Protein 1JWB (pdb70)

GO terms:
  GO:0005515 protein binding (F, IPI)
  GO:0061605 molybdopterin-synthase adenylyltransferase activity (F, IDA)
  GO:0005829 cytosol (C, IDA)
  GO:0006777 Mo-molybdopterin cofactor biosynthetic process (P, IMP)
  GO:0042803 protein homodimerization activity (F, IPI)
  GO:0006777 Mo-molybdopterin cofactor biosynthetic process (P, IDA)

InterPro domains:
  IPR000594 THIF-type NAD/FAD binding fold [PF00899] (12-246)
  IPR012730 Molybdopterin synthase sulfurylase MoeB [TIGR02355] (8-247)
  IPR035985 Ubiquitin-activating enzyme-like [SSF69572] (3-248)
  IPR045886 ThiF/MoeB/HesA family [PTHR10953] (8-189)

Structure (mmCIF, N/CA/C/O backbone):
data_1JWB
#
_entry.id   1JWB
#
_cell.length_a   77.230
_cell.length_b   77.230
_cell.length_c   100.545
_cell.angle_alpha   90.00
_cell.angle_beta   90.00
_cell.angle_gamma   90.00
#
_symmetry.space_group_name_H-M   'P 41 21 2'
#
loop_
_entity.id
_entity.type
_entity.pdbx_description
1 polymer 'MOLYBDOPTERIN BIOSYNTHESIS MOEB PROTEIN'
2 polymer 'MOLYBDOPTERIN [MPT] CONVERTING FACTOR, SUBUNIT 1'
3 non-polymer 'ZINC ION'
4 non-polymer 'SULFATE ION'
5 non-polymer 'ADENOSINE MONOPHOSPHATE'
6 water water
#
loop_
_atom_site.group_PDB
_atom_site.id
_atom_site.type_symbol
_atom_site.label_atom_id
_atom_site.label_alt_id
_atom_site.label_comp_id
_atom_site.label_asym_id
_atom_site.label_entity_id
_atom_site.label_seq_id
_atom_site.pdbx_PDB_ins_code
_atom_site.Cartn_x
_atom_site.Cartn_y
_atom_site.Cartn_z
_atom_site.occupancy
_atom_site.B_iso_or_equiv
_atom_site.auth_seq_id
_atom_site.auth_comp_id
_atom_site.auth_asym_id
_atom_site.auth_atom_id
_atom_site.pdbx_PDB_model_num
ATOM 1 N N . ALA A 1 2 ? 41.322 23.007 50.918 1.00 60.74 2 ALA B N 1
ATOM 2 C CA . ALA A 1 2 ? 42.648 22.662 50.331 1.00 61.98 2 ALA B CA 1
ATOM 3 C C . ALA A 1 2 ? 43.756 23.401 51.054 1.00 62.46 2 ALA B C 1
ATOM 4 O O . ALA A 1 2 ? 43.557 24.508 51.562 1.00 66.29 2 ALA B O 1
ATOM 6 N N . GLU A 1 3 ? 44.937 22.797 51.091 1.00 57.71 3 GLU B N 1
ATOM 7 C CA . GLU A 1 3 ? 46.126 23.528 51.543 1.00 54.43 3 GLU B CA 1
ATOM 8 C C . GLU A 1 3 ? 47.140 23.581 50.408 1.00 47.10 3 GLU B C 1
ATOM 9 O O . GLU A 1 3 ? 47.247 22.668 49.633 1.00 44.98 3 GLU B O 1
ATOM 15 N N . LEU A 1 4 ? 47.841 24.688 50.311 1.00 40.79 4 LEU B N 1
ATOM 16 C CA . LEU A 1 4 ? 48.820 24.904 49.280 1.00 37.64 4 LEU B CA 1
ATOM 17 C C . LEU A 1 4 ? 50.173 24.664 49.880 1.00 34.93 4 LEU B C 1
ATOM 18 O O . LEU A 1 4 ? 50.419 25.018 51.010 1.00 34.96 4 LEU B O 1
ATOM 23 N N . SER A 1 5 ? 51.044 24.023 49.140 1.00 33.31 5 SER B N 1
ATOM 24 C CA . SER A 1 5 ? 52.403 23.897 49.572 1.00 30.15 5 SER B CA 1
ATOM 25 C C . SER A 1 5 ? 53.113 25.221 49.388 1.00 32.22 5 SER B C 1
ATOM 26 O O . SER A 1 5 ? 52.604 26.185 48.807 1.00 33.04 5 SER B O 1
ATOM 29 N N . ASP A 1 6 ? 54.346 25.249 49.826 1.00 32.46 6 ASP B N 1
ATOM 30 C CA . ASP A 1 6 ? 55.116 26.451 49.708 1.00 33.24 6 ASP B CA 1
ATOM 31 C C . ASP A 1 6 ? 55.364 26.726 48.243 1.00 30.96 6 ASP B C 1
ATOM 32 O O . ASP A 1 6 ? 55.358 27.865 47.816 1.00 29.06 6 ASP B O 1
ATOM 37 N N . GLN A 1 7 ? 55.607 25.685 47.473 1.00 27.44 7 GLN B N 1
ATOM 38 C CA . GLN A 1 7 ? 55.951 25.873 46.090 1.00 31.53 7 GLN B CA 1
ATOM 39 C C . GLN A 1 7 ? 54.734 26.352 45.305 1.00 29.05 7 GLN B C 1
ATOM 40 O O . GLN A 1 7 ? 54.837 27.134 44.389 1.00 28.23 7 GLN B O 1
ATOM 46 N N . GLU A 1 8 ? 53.577 25.880 45.717 1.00 30.01 8 GLU B N 1
ATOM 47 C CA . GLU A 1 8 ? 52.316 26.301 45.137 1.00 28.58 8 GLU B CA 1
ATOM 48 C C . GLU A 1 8 ? 52.044 27.767 45.417 1.00 29.42 8 GLU B C 1
ATOM 49 O O . GLU A 1 8 ? 51.644 28.511 44.515 1.00 27.52 8 GLU B O 1
ATOM 55 N N . MET A 1 9 ? 52.240 28.198 46.671 1.00 31.56 9 MET B N 1
ATOM 56 C CA . MET A 1 9 ? 52.000 29.598 47.034 1.00 29.86 9 MET B CA 1
ATOM 57 C C . MET A 1 9 ? 52.846 30.559 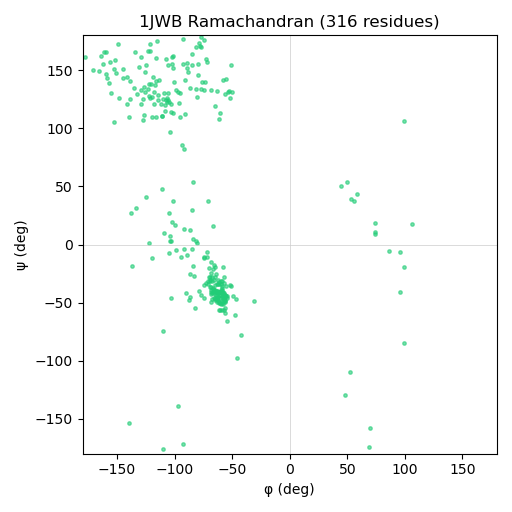46.235 1.00 29.70 9 MET B C 1
ATOM 58 O O . MET A 1 9 ? 52.398 31.635 45.852 1.00 26.03 9 MET B O 1
ATOM 63 N N . LEU A 1 10 ? 54.075 30.157 45.961 1.00 29.48 10 LEU B N 1
ATOM 64 C CA . LEU A 1 10 ? 54.932 30.924 45.101 1.00 29.65 10 LEU B CA 1
ATOM 65 C C . LEU A 1 10 ? 54.428 30.914 43.669 1.00 28.19 10 LEU B C 1
ATOM 66 O O . LEU A 1 10 ? 54.343 31.947 43.031 1.00 28.66 10 LEU B O 1
ATOM 71 N N . ARG A 1 11 ? 54.122 29.746 43.147 1.00 26.27 11 ARG B N 1
ATOM 72 C CA . ARG A 1 11 ? 53.642 29.656 41.780 1.00 25.07 11 ARG B CA 1
ATOM 73 C C . ARG A 1 11 ? 52.415 30.492 41.624 1.00 24.11 11 ARG B C 1
ATOM 74 O O . ARG A 1 11 ? 52.240 31.227 40.647 1.00 24.05 11 ARG B O 1
ATOM 82 N N . TYR A 1 12 ? 51.558 30.450 42.614 1.00 21.55 12 TYR B N 1
ATOM 83 C CA . TYR A 1 12 ? 50.276 31.132 42.408 1.00 24.16 12 TYR B CA 1
ATOM 84 C C . TYR A 1 12 ? 50.224 32.481 43.046 1.00 23.96 12 TYR B C 1
ATOM 85 O O . TYR A 1 12 ? 49.190 33.103 43.170 1.00 24.68 12 TYR B O 1
ATOM 94 N N . ASN A 1 13 ? 51.379 32.998 43.381 1.00 26.76 13 ASN B N 1
ATOM 95 C CA . ASN A 1 13 ? 51.391 34.288 44.057 1.00 25.91 13 ASN B CA 1
ATOM 96 C C . ASN A 1 13 ? 50.560 35.417 43.427 1.00 25.95 13 ASN B C 1
ATOM 97 O O . ASN A 1 13 ? 49.876 36.183 44.117 1.00 28.88 13 ASN B O 1
ATOM 102 N N . ARG A 1 14 ? 50.642 35.578 42.117 1.00 26.18 14 ARG B N 1
ATOM 103 C CA . ARG A 1 14 ? 49.934 36.685 41.486 1.00 24.55 14 ARG B CA 1
ATOM 104 C C . ARG A 1 14 ? 48.409 36.614 41.568 1.00 25.74 14 ARG B C 1
ATOM 105 O O . ARG A 1 14 ? 47.735 37.613 41.394 1.00 29.29 14 ARG B O 1
ATOM 113 N N . GLN A 1 15 ? 47.863 35.433 41.820 1.00 21.85 15 GLN B N 1
ATOM 114 C CA . GLN A 1 15 ? 46.464 35.308 42.009 1.00 24.86 15 GLN B CA 1
ATOM 115 C C . GLN A 1 15 ? 46.226 35.481 43.475 1.00 25.73 15 GLN B C 1
ATOM 116 O O . GLN A 1 15 ? 45.279 36.124 43.872 1.00 25.73 15 GLN B O 1
ATOM 122 N N . ILE A 1 16 ? 47.082 34.880 44.298 1.00 27.84 16 ILE B N 1
ATOM 123 C CA . ILE A 1 16 ? 46.838 34.906 45.740 1.00 27.90 16 ILE B CA 1
ATOM 124 C C . ILE A 1 16 ? 46.780 36.325 46.272 1.00 30.54 16 ILE B C 1
ATOM 125 O O . ILE A 1 16 ? 46.012 36.603 47.179 1.00 28.79 16 ILE B O 1
ATOM 130 N N . ILE A 1 17 ? 47.568 37.223 45.696 1.00 28.04 17 ILE B N 1
ATOM 131 C CA . ILE A 1 17 ? 47.535 38.563 46.194 1.00 27.89 17 ILE B CA 1
ATOM 132 C C . ILE A 1 17 ? 46.415 39.433 45.619 1.00 27.41 17 ILE B C 1
ATOM 133 O O . ILE A 1 17 ? 46.408 40.611 45.908 1.00 27.50 17 ILE B O 1
ATOM 138 N N . LEU A 1 18 ? 45.515 38.896 44.792 1.00 26.09 18 LEU B N 1
ATOM 139 C CA . LEU A 1 18 ? 44.376 39.668 44.327 1.00 26.35 18 LEU B CA 1
ATOM 140 C C . LEU A 1 18 ? 43.423 39.716 45.486 1.00 31.38 18 LEU B C 1
ATOM 141 O O . LEU A 1 18 ? 43.154 38.689 46.126 1.00 26.28 18 LEU B O 1
ATOM 146 N N . ARG A 1 19 ? 42.830 40.895 45.659 1.00 36.90 19 ARG B N 1
ATOM 147 C CA . ARG A 1 19 ? 42.026 41.241 46.828 1.00 40.48 19 ARG B CA 1
ATOM 148 C C . ARG A 1 19 ? 41.065 40.228 47.377 1.00 38.70 19 ARG B C 1
ATOM 149 O O . ARG A 1 19 ? 41.321 39.577 48.411 1.00 44.72 19 ARG B O 1
ATOM 157 N N . GLY A 1 20 ? 39.939 40.068 46.756 1.00 35.05 20 GLY B N 1
ATOM 158 C CA . GLY A 1 20 ? 39.026 39.130 47.359 1.00 33.54 20 GLY B CA 1
ATOM 159 C C . GLY A 1 20 ? 39.333 37.716 46.919 1.00 32.63 20 GLY B C 1
ATOM 160 O O . GLY A 1 20 ? 38.419 36.935 46.834 1.00 31.15 20 GLY B O 1
ATOM 161 N N . PHE A 1 21 ? 40.589 37.384 46.602 1.00 30.33 21 PHE B N 1
ATOM 162 C CA . PHE A 1 21 ? 40.870 36.056 46.089 1.00 26.72 21 PHE B CA 1
ATOM 163 C C . PHE A 1 21 ? 41.630 35.360 47.173 1.00 27.29 21 PHE B C 1
ATOM 164 O O . PHE A 1 21 ? 41.099 34.500 47.818 1.00 29.32 21 PHE B O 1
ATOM 172 N N . ASP A 1 22 ? 42.885 35.708 47.352 1.00 28.98 22 ASP B N 1
ATOM 173 C CA . ASP A 1 22 ? 43.613 35.270 48.499 1.00 29.97 22 ASP B CA 1
ATOM 174 C C . ASP A 1 22 ? 43.871 33.785 48.463 1.00 31.18 22 ASP B C 1
ATOM 175 O O . ASP A 1 22 ? 43.616 33.099 47.467 1.00 32.46 22 ASP B O 1
ATOM 180 N N . PHE A 1 23 ? 44.426 33.280 49.543 1.00 32.19 23 PHE B N 1
ATOM 181 C CA . PHE A 1 23 ? 44.640 31.853 49.676 1.00 32.68 23 PHE B CA 1
ATOM 182 C C . PHE A 1 23 ? 43.384 31.046 49.476 1.00 28.91 23 PHE B C 1
ATOM 183 O O . PHE A 1 23 ? 43.432 30.035 48.835 1.00 27.74 23 PHE B O 1
ATOM 191 N N . ASP A 1 24 ? 42.280 31.480 50.059 1.00 29.21 24 ASP B N 1
ATOM 192 C CA . ASP A 1 24 ? 41.005 30.778 49.953 1.00 28.91 24 ASP B CA 1
ATOM 193 C C . ASP A 1 24 ? 40.556 30.548 48.529 1.00 26.50 24 ASP B C 1
ATOM 194 O O . ASP A 1 24 ? 40.066 29.470 48.173 1.00 23.17 24 ASP B O 1
ATOM 199 N N . GLY A 1 25 ? 40.689 31.593 47.729 1.00 24.47 25 GLY B N 1
ATOM 200 C CA . GLY A 1 25 ? 40.359 31.497 46.325 1.00 24.04 25 GLY B CA 1
ATOM 201 C C . GLY A 1 25 ? 41.311 30.526 45.639 1.00 24.14 25 GLY B C 1
ATOM 202 O O . GLY A 1 25 ? 40.875 29.697 44.864 1.00 23.41 25 GLY B O 1
ATOM 203 N N . GLN A 1 26 ? 42.603 30.593 45.962 1.00 21.41 26 GLN B N 1
ATOM 204 C CA . GLN A 1 26 ? 43.514 29.694 45.345 1.00 21.80 26 GLN B CA 1
ATOM 205 C C . GLN A 1 26 ? 43.163 28.277 45.722 1.00 23.83 26 GLN B C 1
ATOM 206 O O . GLN A 1 26 ? 43.092 27.409 44.843 1.00 23.07 26 GLN B O 1
ATOM 212 N N . GLU A 1 27 ? 42.913 28.064 47.017 1.00 25.60 27 GLU B N 1
ATOM 213 C CA . GLU A 1 27 ? 42.545 26.775 47.580 1.00 25.30 27 GLU B CA 1
ATOM 214 C C . GLU A 1 27 ? 41.311 26.266 46.934 1.00 23.49 27 GLU B C 1
ATOM 215 O O . GLU A 1 27 ? 41.213 25.092 46.621 1.00 24.30 27 GLU B O 1
ATOM 221 N N . ALA A 1 28 ? 40.355 27.150 46.726 1.00 26.01 28 ALA B N 1
ATOM 222 C CA . ALA A 1 28 ? 39.130 26.759 46.016 1.00 26.86 28 ALA B CA 1
ATOM 223 C C . ALA A 1 28 ? 39.440 26.194 44.636 1.00 24.91 28 ALA B C 1
ATOM 224 O O . ALA A 1 28 ? 38.913 25.132 44.245 1.00 24.75 28 ALA B O 1
ATOM 226 N N . LEU A 1 29 ? 40.267 26.890 43.866 1.00 24.48 29 LEU B N 1
ATOM 227 C CA . LEU A 1 29 ? 40.667 26.316 42.579 1.00 22.25 29 LEU B CA 1
ATOM 228 C C . LEU A 1 29 ? 41.306 24.956 42.780 1.00 21.29 29 LEU B C 1
ATOM 229 O O . LEU A 1 29 ? 41.003 24.011 42.084 1.0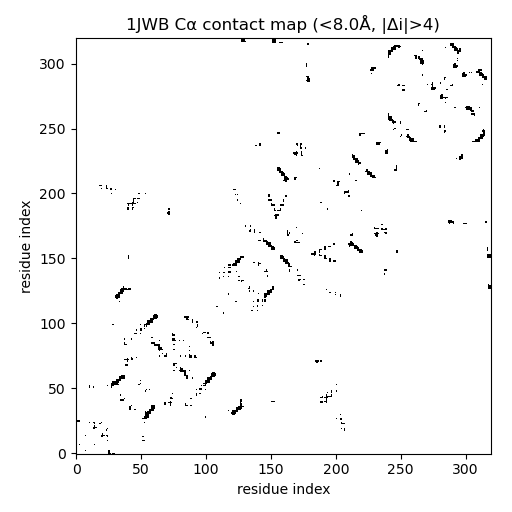0 21.47 29 LEU B O 1
ATOM 234 N N . LYS A 1 30 ? 42.199 24.846 43.745 1.00 24.01 30 LYS B N 1
ATOM 235 C CA . LYS A 1 30 ? 42.933 23.590 43.940 1.00 24.88 30 LYS B CA 1
ATOM 236 C C . LYS A 1 30 ? 41.992 22.420 44.210 1.00 26.94 30 LYS B C 1
ATOM 237 O O . LYS A 1 30 ? 42.223 21.303 43.759 1.00 28.31 30 LYS B O 1
ATOM 243 N N . ASP A 1 31 ? 40.911 22.704 44.918 1.00 26.59 31 ASP B N 1
ATOM 244 C CA . ASP A 1 31 ? 39.888 21.711 45.243 1.00 27.08 31 ASP B CA 1
ATOM 245 C C . ASP A 1 31 ? 38.819 21.485 44.206 1.00 25.73 31 ASP B C 1
ATOM 246 O O . ASP A 1 31 ? 37.967 20.680 44.397 1.00 28.58 31 ASP B O 1
ATOM 251 N N . SER A 1 32 ? 38.823 22.239 43.127 1.00 26.17 32 SER B N 1
ATOM 252 C CA . SER A 1 32 ? 37.812 22.075 42.111 1.00 23.86 32 SER B CA 1
ATOM 253 C C . SER A 1 32 ? 38.043 20.921 41.160 1.00 23.04 32 SER B C 1
ATOM 254 O O . SER A 1 32 ? 39.163 20.492 40.874 1.00 21.40 32 SER B O 1
ATOM 257 N N . ARG A 1 33 ? 36.925 20.479 40.621 1.00 25.00 33 ARG B N 1
ATOM 258 C CA . ARG A 1 33 ? 36.885 19.435 39.653 1.00 20.76 33 ARG B CA 1
ATOM 259 C C . ARG A 1 33 ? 36.121 20.026 38.538 1.00 17.83 33 ARG B C 1
ATOM 260 O O . ARG A 1 33 ? 34.953 20.322 38.650 1.00 20.48 33 ARG B O 1
ATOM 268 N N . VAL A 1 34 ? 36.797 20.257 37.444 1.00 20.13 34 VAL B N 1
ATOM 269 C CA . VAL A 1 34 ? 36.136 20.843 36.318 1.00 20.08 34 VAL B CA 1
ATOM 270 C C . VAL A 1 34 ? 36.167 19.869 35.168 1.00 20.20 34 VAL B C 1
ATOM 271 O O . VAL A 1 34 ? 37.181 19.228 34.866 1.00 22.01 34 VAL B O 1
ATOM 275 N N . LEU A 1 35 ? 35.051 19.771 34.490 1.00 22.10 35 LEU B N 1
ATOM 276 C CA . LEU A 1 35 ? 34.948 18.955 33.297 1.00 20.51 35 LEU B CA 1
ATOM 277 C C . LEU A 1 35 ? 34.980 19.872 32.078 1.00 19.08 35 LEU B C 1
ATOM 278 O O . LEU A 1 35 ? 34.179 20.765 31.961 1.00 20.59 35 LEU B O 1
ATOM 283 N N . ILE A 1 36 ? 35.959 19.659 31.206 1.00 19.10 36 ILE B N 1
ATOM 284 C CA . ILE A 1 36 ? 36.109 20.444 29.968 1.00 21.08 36 ILE B CA 1
ATOM 285 C C . ILE A 1 36 ? 35.730 19.512 28.836 1.00 19.08 36 ILE B C 1
ATOM 286 O O . ILE A 1 36 ? 36.419 18.530 28.621 1.00 20.31 36 ILE B O 1
ATOM 291 N N . VAL A 1 37 ? 34.650 19.823 28.139 1.00 20.14 37 VAL B N 1
ATOM 292 C CA . VAL A 1 37 ? 34.146 19.034 27.012 1.00 21.93 37 VAL B CA 1
ATOM 293 C C . VAL A 1 37 ? 34.537 19.703 25.692 1.00 21.36 37 VAL B C 1
ATOM 294 O O . VAL A 1 37 ? 34.075 20.777 25.384 1.00 19.49 37 VAL B O 1
ATOM 298 N N . GLY A 1 38 ? 35.418 19.024 24.941 1.00 22.16 38 GLY B N 1
ATOM 299 C CA . GLY A 1 38 ? 36.014 19.551 23.722 1.00 23.71 38 GLY B CA 1
ATOM 300 C C . GLY A 1 38 ? 37.432 20.105 23.961 1.00 23.11 38 GLY B C 1
ATOM 301 O O . GLY A 1 38 ? 37.633 21.147 24.597 1.00 23.46 38 GLY B O 1
ATOM 302 N N . LEU A 1 39 ? 38.428 19.378 23.502 1.00 20.19 39 LEU B N 1
ATOM 303 C CA . LEU A 1 39 ? 39.795 19.800 23.649 1.00 19.00 39 LEU B CA 1
ATOM 304 C C . LEU A 1 39 ? 40.298 20.151 22.279 1.00 20.71 39 LEU B C 1
ATOM 305 O O . LEU A 1 39 ? 41.377 19.723 21.826 1.00 20.20 39 LEU B O 1
ATOM 310 N N . GLY A 1 40 ? 39.464 20.935 21.619 1.00 20.58 40 GLY B N 1
ATOM 311 C CA . GLY A 1 40 ? 39.784 21.505 20.338 1.00 18.87 40 GLY B CA 1
ATOM 312 C C . GLY A 1 40 ? 40.286 22.903 20.622 1.00 18.16 40 GLY B C 1
ATOM 313 O O . GLY A 1 40 ? 40.953 23.159 21.609 1.00 19.56 40 GLY B O 1
ATOM 314 N N . GLY A 1 41 ? 39.875 23.838 19.805 1.00 19.54 41 GLY B N 1
ATOM 315 C CA . GLY A 1 41 ? 40.301 25.215 19.937 1.00 21.88 41 GLY B CA 1
ATOM 316 C C . GLY A 1 41 ? 39.918 25.846 21.247 1.00 21.92 41 GLY B C 1
ATOM 317 O O . GLY A 1 41 ? 40.784 26.369 21.995 1.00 24.95 41 GLY B O 1
ATOM 318 N N . LEU A 1 42 ? 38.630 25.830 21.551 1.00 22.06 42 LEU B N 1
ATOM 319 C CA . LEU A 1 42 ? 38.216 26.405 22.835 1.00 20.71 42 LEU B CA 1
ATOM 320 C C . LEU A 1 42 ? 38.848 25.679 24.020 1.00 20.23 42 LEU B C 1
ATOM 321 O O . LEU A 1 42 ? 39.324 26.302 24.990 1.00 17.87 42 LEU B O 1
ATOM 326 N N . GLY A 1 43 ? 38.804 24.377 23.967 1.00 19.81 43 GLY B N 1
ATOM 327 C CA . GLY A 1 43 ? 39.325 23.586 25.061 1.00 20.31 43 GLY B CA 1
ATOM 328 C C . GLY A 1 43 ? 40.792 23.810 25.335 1.00 20.59 43 GLY B C 1
ATOM 329 O O . GLY A 1 43 ? 41.205 23.878 26.494 1.00 16.54 43 GLY B O 1
ATOM 330 N N . CYS A 1 44 ? 41.594 23.881 24.286 1.00 19.57 44 CYS B N 1
ATOM 331 C CA . CYS A 1 44 ? 42.996 24.110 24.472 1.00 17.02 44 CYS B CA 1
ATOM 332 C C . CYS A 1 44 ? 43.176 25.454 25.092 1.00 19.34 44 CYS B C 1
ATOM 333 O O . CYS A 1 44 ? 43.924 25.577 26.067 1.00 19.12 44 CYS B O 1
ATOM 336 N N . ALA A 1 45 ? 42.490 26.467 24.566 1.00 19.10 45 ALA B N 1
ATOM 337 C CA . ALA A 1 45 ? 42.681 27.840 25.053 1.00 18.74 45 ALA B CA 1
ATOM 338 C C . ALA A 1 45 ? 42.244 27.942 26.496 1.00 20.08 45 ALA B C 1
ATOM 339 O O . ALA A 1 45 ? 42.966 28.503 27.318 1.00 23.58 45 ALA B O 1
ATOM 341 N N . ALA A 1 46 ? 41.140 27.288 26.835 1.00 16.41 46 ALA B N 1
ATOM 342 C CA . ALA A 1 46 ? 40.619 27.419 28.186 1.00 19.94 46 ALA B CA 1
ATOM 343 C C . ALA A 1 46 ? 41.386 26.557 29.204 1.00 21.28 46 ALA B C 1
ATOM 344 O O . ALA A 1 46 ? 41.703 27.017 30.316 1.00 18.45 46 ALA B O 1
ATOM 346 N N . SER A 1 47 ? 41.729 25.351 28.790 1.00 16.49 47 SER B N 1
ATOM 347 C CA . SER A 1 47 ? 42.324 24.442 29.729 1.00 20.30 47 SER B CA 1
ATOM 348 C C . SER A 1 47 ? 43.691 24.913 30.086 1.00 20.41 47 SER B C 1
ATOM 349 O O . SER A 1 47 ? 44.166 24.687 31.190 1.00 20.72 47 SER B O 1
ATOM 352 N N . GLN A 1 48 ? 44.358 25.568 29.153 1.00 20.67 48 GLN B N 1
ATOM 353 C CA . GLN A 1 48 ? 45.681 25.972 29.465 1.00 20.49 48 GLN B CA 1
ATOM 354 C C . GLN A 1 48 ? 45.706 26.896 30.642 1.00 19.94 48 GLN B C 1
ATOM 355 O O . GLN A 1 48 ? 46.593 26.784 31.458 1.00 19.41 48 GLN B O 1
ATOM 361 N N . TYR A 1 49 ? 44.774 27.819 30.724 1.00 17.64 49 TYR B N 1
ATOM 362 C CA . TYR A 1 49 ? 44.716 28.708 31.861 1.00 19.38 49 TYR B CA 1
ATOM 363 C C . TYR A 1 49 ? 44.016 28.162 33.056 1.00 18.87 49 TYR B C 1
ATOM 364 O O . TYR A 1 49 ? 44.288 28.589 34.171 1.00 21.04 49 TYR B O 1
ATOM 373 N N . LEU A 1 50 ? 43.084 27.252 32.869 1.00 19.35 50 LEU B N 1
ATOM 374 C CA . LEU A 1 50 ? 42.538 26.623 34.040 1.00 21.01 50 LEU B CA 1
ATOM 375 C C . LEU A 1 50 ? 43.672 25.897 34.700 1.00 20.73 50 LEU B C 1
ATOM 376 O O . LEU A 1 50 ? 43.842 25.960 35.917 1.00 20.22 50 LEU B O 1
ATOM 381 N N . ALA A 1 51 ? 44.445 25.196 33.898 1.00 21.24 51 ALA B N 1
ATOM 382 C CA . ALA A 1 51 ? 45.610 24.512 34.412 1.00 19.57 51 ALA B CA 1
ATOM 383 C C . ALA A 1 51 ? 46.611 25.438 35.082 1.00 22.54 51 ALA B C 1
ATOM 384 O O . ALA A 1 51 ? 47.021 25.211 36.225 1.00 22.63 51 ALA B O 1
ATOM 386 N N . SER A 1 52 ? 47.069 26.447 34.345 1.00 21.13 52 SER B N 1
ATOM 387 C CA . SER A 1 52 ? 48.066 27.344 34.890 1.00 23.37 52 SER B CA 1
ATOM 388 C C . SER A 1 52 ? 47.591 28.021 36.157 1.00 20.38 52 SER B C 1
ATOM 389 O O . SER A 1 52 ? 48.391 28.268 37.096 1.00 21.05 52 SER B O 1
ATOM 392 N N . ALA A 1 53 ? 46.333 28.375 36.143 1.00 18.75 53 ALA B N 1
ATOM 393 C CA . ALA A 1 53 ? 45.715 29.043 37.260 1.00 21.24 53 ALA B CA 1
ATOM 394 C C . ALA A 1 53 ? 45.606 28.165 38.501 1.00 25.49 53 ALA B C 1
ATOM 395 O O . ALA A 1 53 ? 45.485 28.701 39.587 1.00 28.68 53 ALA B O 1
ATOM 397 N N . GLY A 1 54 ? 45.658 26.843 38.350 1.00 22.90 54 GLY B N 1
ATOM 398 C CA . GLY A 1 54 ? 45.694 25.956 39.504 1.00 24.26 54 GLY B CA 1
ATOM 399 C C . GLY A 1 54 ? 44.416 25.188 39.809 1.00 21.74 54 GLY B C 1
ATOM 400 O O . GLY A 1 54 ? 44.234 24.736 40.903 1.00 23.92 54 GLY B O 1
ATOM 401 N N . VAL A 1 55 ? 43.514 25.086 38.862 1.00 19.03 55 VAL B N 1
ATOM 402 C CA . VAL A 1 55 ? 42.331 24.320 39.070 1.00 20.28 55 VAL B CA 1
ATOM 403 C C . VAL A 1 55 ? 42.855 22.910 39.235 1.00 19.83 55 VAL B C 1
ATOM 404 O O . VAL A 1 55 ? 43.466 22.330 38.346 1.00 21.91 55 VAL B O 1
ATOM 408 N N . GLY A 1 56 ? 42.598 22.355 40.384 1.00 21.08 56 GLY B N 1
ATOM 409 C CA . GLY A 1 56 ? 43.236 21.117 40.808 1.00 21.86 56 GLY B CA 1
ATOM 410 C C . GLY A 1 56 ? 42.896 19.845 40.076 1.00 22.28 56 GLY B C 1
ATOM 411 O O . GLY A 1 56 ? 43.705 18.972 40.030 1.00 21.76 56 GLY B O 1
ATOM 412 N N . ASN A 1 57 ? 41.712 19.736 39.511 1.00 22.52 57 ASN B N 1
ATOM 413 C CA . ASN A 1 57 ? 41.317 18.530 38.843 1.00 21.26 57 ASN B CA 1
ATOM 414 C C . ASN A 1 57 ? 40.545 18.880 37.628 1.00 22.27 57 ASN B C 1
ATOM 415 O O . ASN A 1 57 ? 39.507 19.528 37.704 1.00 22.93 57 ASN B O 1
ATOM 420 N N . LEU A 1 58 ? 41.061 18.423 36.501 1.00 21.85 58 LEU B N 1
ATOM 421 C CA . LEU A 1 58 ? 40.457 18.653 35.217 1.00 21.71 58 LEU B CA 1
ATOM 422 C C . LEU A 1 58 ? 40.194 17.344 34.572 1.00 21.75 58 LEU B C 1
ATOM 423 O O . LEU A 1 58 ? 41.030 16.469 34.568 1.00 24.54 58 LEU B O 1
ATOM 428 N N . THR A 1 59 ? 39.007 17.193 34.024 1.00 20.72 59 THR B N 1
ATOM 429 C CA . THR A 1 59 ? 38.683 16.018 33.269 1.00 17.15 59 THR B CA 1
ATOM 430 C C . THR A 1 59 ? 38.486 16.534 31.887 1.00 17.23 59 THR B C 1
ATOM 431 O O . THR A 1 59 ? 37.748 17.492 31.660 1.00 18.94 59 THR B O 1
ATOM 435 N N . LEU A 1 60 ? 39.174 15.898 30.960 1.00 16.46 60 LEU B N 1
ATOM 436 C CA . LEU A 1 60 ? 39.215 16.333 29.579 1.00 18.63 60 LEU B CA 1
ATOM 437 C C . LEU A 1 60 ? 38.426 15.269 28.807 1.00 19.92 60 LEU B C 1
ATOM 438 O O . LEU A 1 60 ? 38.708 14.091 28.914 1.00 19.62 60 LEU B O 1
ATOM 443 N N . LEU A 1 61 ? 37.429 15.712 28.072 1.00 16.19 61 LEU B N 1
ATOM 444 C CA . LEU A 1 61 ? 36.559 14.820 27.362 1.00 21.29 61 LEU B CA 1
ATOM 445 C C . LEU A 1 61 ? 36.444 15.225 25.916 1.00 19.35 61 LEU B C 1
ATOM 446 O O . LEU A 1 61 ? 35.973 16.330 25.592 1.00 21.49 61 LEU B O 1
ATOM 451 N N . ASP A 1 62 ? 36.818 14.306 25.053 1.00 20.95 62 ASP B N 1
ATOM 452 C CA . ASP A 1 62 ? 36.766 14.495 23.623 1.00 22.25 62 ASP B CA 1
ATOM 453 C C . ASP A 1 62 ? 36.922 13.091 23.027 1.00 23.87 62 ASP B C 1
ATOM 454 O O . ASP A 1 62 ? 37.599 12.215 23.621 1.00 25.18 62 ASP B O 1
ATOM 459 N N . PHE A 1 63 ? 36.312 12.887 21.866 1.00 22.83 63 PHE B N 1
ATOM 460 C CA . PHE A 1 63 ? 36.340 11.577 21.219 1.00 23.24 63 PHE B CA 1
ATOM 461 C C . PHE A 1 63 ? 37.291 11.608 20.045 1.00 26.52 63 PHE B C 1
ATOM 462 O O . PHE A 1 63 ? 37.607 10.583 19.452 1.00 25.48 63 PHE B O 1
ATOM 470 N N . ASP A 1 64 ? 37.779 12.790 19.727 1.00 24.16 64 ASP B N 1
ATOM 471 C CA . ASP A 1 64 ? 38.485 12.972 18.481 1.00 26.37 64 ASP B CA 1
ATOM 472 C C . ASP A 1 64 ? 40.005 13.012 18.611 1.00 25.98 64 ASP B C 1
ATOM 473 O O . ASP A 1 64 ? 40.584 13.212 19.707 1.00 24.68 64 ASP B O 1
ATOM 478 N N . THR A 1 65 ? 40.647 12.789 17.475 1.00 24.58 65 THR B N 1
ATOM 479 C CA . THR A 1 65 ? 42.068 12.785 17.435 1.00 24.96 65 THR B CA 1
ATOM 480 C C . THR A 1 65 ? 42.557 14.089 16.878 1.00 22.81 65 THR B C 1
ATOM 481 O O . THR A 1 65 ? 41.833 14.838 16.239 1.00 27.36 65 THR B O 1
ATOM 485 N N . VAL A 1 66 ? 43.818 14.356 17.125 1.00 25.48 66 VAL B N 1
ATOM 486 C CA . VAL A 1 66 ? 44.484 15.572 16.628 1.00 24.74 66 VAL B CA 1
ATOM 487 C C . VAL A 1 66 ? 44.760 15.451 15.132 1.00 27.08 66 VAL B C 1
ATOM 488 O O . VAL A 1 66 ? 45.320 14.451 14.678 1.00 25.46 66 VAL B O 1
ATOM 492 N N . SER A 1 67 ? 44.425 16.492 14.395 1.00 24.74 67 SER B N 1
ATOM 493 C CA . SER A 1 67 ? 44.723 16.540 12.981 1.00 28.53 67 SER B CA 1
ATOM 494 C C . SER A 1 67 ? 45.578 17.803 12.707 1.00 26.42 67 SER B C 1
ATOM 495 O O . SER A 1 67 ? 45.705 18.676 13.561 1.00 25.55 67 SER B O 1
ATOM 498 N N . LEU A 1 68 ? 46.171 17.865 11.526 1.00 26.31 68 LEU B N 1
ATOM 499 C CA . LEU A 1 68 ? 47.128 18.903 11.173 1.00 27.95 68 LEU B CA 1
ATOM 500 C C . LEU A 1 68 ? 46.469 20.290 11.096 1.00 28.23 68 LEU B C 1
ATOM 501 O O . LEU A 1 68 ? 47.042 21.317 11.477 1.00 29.72 68 LEU B O 1
ATOM 506 N N . SER A 1 69 ? 45.248 20.279 10.596 1.00 30.25 69 SER B N 1
ATOM 507 C CA . SER A 1 69 ? 44.428 21.435 10.551 1.00 31.99 69 SER B CA 1
ATOM 508 C C . SER A 1 69 ? 44.142 22.039 11.921 1.00 30.75 69 SER B C 1
ATOM 509 O O . SER A 1 69 ? 43.945 23.252 12.013 1.00 30.72 69 SER B O 1
ATOM 512 N N . ASN A 1 70 ? 44.077 21.225 12.969 1.00 30.46 70 ASN B N 1
ATOM 513 C CA . ASN A 1 70 ? 43.859 21.730 14.307 1.00 27.58 70 ASN B CA 1
ATOM 514 C C . ASN A 1 70 ? 45.001 22.616 14.793 1.00 28.15 70 ASN B C 1
ATOM 515 O O . ASN A 1 70 ? 44.845 23.428 15.711 1.00 25.24 70 ASN B O 1
ATOM 520 N N . LEU A 1 71 ? 46.186 22.397 14.232 1.00 26.82 71 LEU B N 1
ATOM 521 C CA . LEU A 1 71 ? 47.379 23.024 14.759 1.00 27.84 71 LEU B CA 1
ATOM 522 C C . LEU A 1 71 ? 47.435 24.503 14.478 1.00 28.43 71 LEU B C 1
ATOM 523 O O . LEU A 1 71 ? 48.302 25.228 14.989 1.00 32.18 71 LEU B O 1
ATOM 528 N N . GLN A 1 72 ? 46.538 24.961 13.635 1.00 27.34 72 GLN B N 1
ATOM 529 C CA . GLN A 1 72 ? 46.458 26.364 13.346 1.00 28.13 72 GLN B CA 1
ATOM 530 C C . GLN A 1 72 ? 45.931 27.057 14.593 1.00 29.06 72 GLN B C 1
ATOM 531 O O . GLN A 1 72 ? 46.236 28.193 14.824 1.00 29.22 72 GLN B O 1
ATOM 537 N N . ARG A 1 73 ? 45.150 26.363 15.412 1.00 27.45 73 ARG B N 1
ATOM 538 C CA . ARG A 1 73 ? 44.641 27.018 16.616 1.00 30.91 73 ARG B CA 1
ATOM 539 C C . ARG A 1 73 ? 44.662 26.231 17.938 1.00 29.86 73 ARG B C 1
ATOM 540 O O . ARG A 1 73 ? 44.624 26.833 18.995 1.00 34.93 73 ARG B O 1
ATOM 548 N N . GLN A 1 74 ?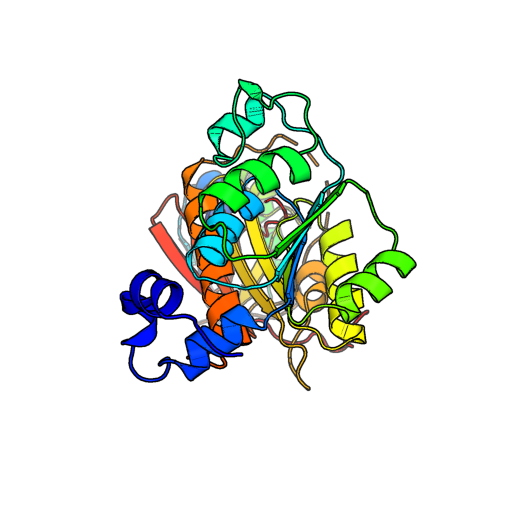 44.769 24.922 17.903 1.00 26.25 74 GLN B N 1
ATOM 549 C CA . GLN A 1 74 ? 44.735 24.144 19.116 1.00 22.15 74 GLN B CA 1
ATOM 550 C C . GLN A 1 74 ? 46.136 23.940 19.627 1.00 22.94 74 GLN B C 1
ATOM 551 O O . GLN A 1 74 ? 46.740 22.869 19.446 1.00 23.16 74 GLN B O 1
ATOM 557 N N . THR A 1 75 ? 46.640 24.948 20.328 1.00 20.84 75 THR B N 1
ATOM 558 C CA . THR A 1 75 ? 48.053 25.041 20.568 1.00 21.77 75 THR B CA 1
ATOM 559 C C . THR A 1 75 ? 48.652 24.099 21.587 1.00 21.96 75 THR B C 1
ATOM 560 O O . THR A 1 75 ? 49.884 23.943 21.682 1.00 22.69 75 THR B O 1
ATOM 564 N N . LEU A 1 76 ? 47.812 23.437 22.344 1.00 23.32 76 LEU B N 1
ATOM 565 C CA . LEU A 1 76 ? 48.334 22.386 23.177 1.00 22.61 76 LEU B CA 1
ATOM 566 C C . LEU A 1 76 ? 48.788 21.234 22.295 1.00 20.74 76 LEU B C 1
ATOM 567 O O . LEU A 1 76 ? 49.607 20.459 22.707 1.00 22.68 76 LEU B O 1
ATOM 572 N N . HIS A 1 77 ? 48.156 21.027 21.157 1.00 22.57 77 HIS B N 1
ATOM 573 C CA . HIS A 1 77 ? 48.529 19.918 20.275 1.00 24.08 77 HIS B CA 1
ATOM 574 C C . HIS A 1 77 ? 49.677 20.310 19.363 1.00 26.05 77 HIS B C 1
ATOM 575 O O . HIS A 1 77 ? 49.965 21.495 19.207 1.00 23.89 77 HIS B O 1
ATOM 582 N N . SER A 1 78 ? 50.315 19.311 18.754 1.00 26.50 78 SER B N 1
ATOM 583 C CA . SER A 1 78 ? 51.447 19.571 17.904 1.00 23.62 78 SER B CA 1
ATOM 584 C C . SER A 1 78 ? 51.571 18.558 16.793 1.00 24.05 78 SER B C 1
ATOM 585 O O . SER A 1 78 ? 50.812 17.571 16.714 1.00 23.04 78 SER B O 1
ATOM 588 N N . ASP A 1 79 ? 52.502 18.828 15.881 1.00 21.99 79 ASP B N 1
ATOM 589 C CA . ASP A 1 79 ? 52.707 17.938 14.754 1.00 21.92 79 ASP B CA 1
ATOM 590 C C . ASP A 1 79 ? 53.065 16.587 15.258 1.00 18.76 79 ASP B C 1
ATOM 591 O O . ASP A 1 79 ? 52.630 15.608 14.754 1.00 24.02 79 ASP B O 1
ATOM 596 N N . ALA A 1 80 ? 53.864 16.533 16.296 1.00 22.70 80 ALA B N 1
ATOM 597 C CA . ALA A 1 80 ? 54.216 15.284 16.890 1.00 22.45 80 ALA B CA 1
ATOM 598 C C . ALA A 1 80 ? 53.056 14.551 17.531 1.00 25.20 80 ALA B C 1
ATOM 599 O O . ALA A 1 80 ? 53.175 13.351 17.761 1.00 27.53 80 ALA B O 1
ATOM 601 N N . THR A 1 81 ? 51.938 15.224 17.826 1.00 25.40 81 THR B N 1
ATOM 602 C CA . THR A 1 81 ? 50.798 14.513 18.415 1.00 23.64 81 THR B CA 1
ATOM 603 C C . THR A 1 81 ? 49.694 14.260 17.435 1.00 23.76 81 THR B C 1
ATOM 604 O O . THR A 1 81 ? 48.643 13.736 17.793 1.00 23.81 81 THR B O 1
ATOM 608 N N . VAL A 1 82 ? 49.910 14.637 16.198 1.00 28.43 82 VAL B N 1
ATOM 609 C CA . VAL A 1 82 ? 48.919 14.332 15.170 1.00 29.84 82 VAL B CA 1
ATOM 610 C C . VAL A 1 82 ? 48.638 12.821 15.232 1.00 28.97 82 VAL B C 1
ATOM 611 O O . VAL A 1 82 ? 49.548 12.026 15.344 1.00 27.48 82 VAL B O 1
ATOM 615 N N . GLY A 1 83 ? 47.362 12.465 15.246 1.00 28.65 83 GLY B N 1
ATOM 616 C CA . GLY A 1 83 ? 46.932 11.084 15.288 1.00 27.52 83 GLY B CA 1
ATOM 617 C C . GLY A 1 83 ? 46.561 10.687 16.688 1.00 28.20 83 GLY B C 1
ATOM 618 O O . GLY A 1 83 ? 45.863 9.711 16.873 1.00 29.80 83 GLY B O 1
ATOM 619 N N . GLN A 1 84 ? 47.016 11.414 17.695 1.00 26.69 84 GLN B N 1
ATOM 620 C CA . GLN A 1 84 ? 46.691 11.017 19.073 1.00 24.49 84 GLN B CA 1
ATOM 621 C C . GLN A 1 84 ? 45.374 11.580 19.429 1.00 21.31 84 GLN B C 1
ATOM 622 O O . GLN A 1 84 ? 44.964 12.606 18.862 1.00 23.95 84 GLN B O 1
ATOM 628 N N . PRO A 1 85 ? 44.709 10.929 20.372 1.00 21.40 85 PRO B N 1
ATOM 629 C CA . PRO A 1 85 ? 43.444 11.430 20.926 1.00 22.02 85 PRO B CA 1
ATOM 630 C C . PRO A 1 85 ? 43.639 12.834 21.477 1.00 21.83 85 PRO B C 1
ATOM 631 O O . PRO A 1 85 ? 44.595 13.043 22.163 1.00 23.06 85 PRO B O 1
ATOM 635 N N . LYS A 1 86 ? 42.822 13.795 21.133 1.00 23.26 86 LYS B N 1
ATOM 636 C CA . LYS A 1 86 ? 43.042 15.141 21.657 1.00 25.02 86 LYS B CA 1
ATOM 637 C C . LYS A 1 86 ? 43.213 15.207 23.182 1.00 25.49 86 LYS B C 1
ATOM 638 O O . LYS A 1 86 ? 44.019 16.005 23.706 1.00 25.15 86 LYS B O 1
ATOM 644 N N . VAL A 1 87 ? 42.489 14.357 23.912 1.00 26.21 87 VAL B N 1
ATOM 645 C CA . VAL A 1 87 ? 42.564 14.425 25.370 1.00 25.54 87 VAL B CA 1
ATOM 646 C C . VAL A 1 87 ? 43.931 14.014 25.858 1.00 25.29 87 VAL B C 1
ATOM 647 O O . VAL A 1 87 ? 44.398 14.535 26.870 1.00 22.70 87 VAL B O 1
ATOM 651 N N . GLU A 1 88 ? 44.584 13.116 25.134 1.00 24.50 88 GLU B N 1
ATOM 652 C CA . GLU A 1 88 ? 45.933 12.684 25.524 1.00 27.17 88 GLU B CA 1
ATOM 653 C C . GLU A 1 88 ? 47.024 13.755 25.222 1.00 23.96 88 GLU B C 1
ATOM 654 O O . GLU A 1 88 ? 47.866 14.073 26.046 1.00 26.83 88 GLU B O 1
ATOM 660 N N . SER A 1 89 ? 46.973 14.315 24.030 1.00 22.99 89 SER B N 1
ATOM 661 C CA . SER A 1 89 ? 47.891 15.378 23.601 1.00 22.42 89 SER B CA 1
ATOM 662 C C . SER A 1 89 ? 47.698 16.558 24.533 1.00 21.94 89 SER B C 1
ATOM 663 O O . SER A 1 89 ? 48.654 17.134 24.986 1.00 19.39 89 SER B O 1
ATOM 666 N N . ALA A 1 90 ? 46.439 16.886 24.852 1.00 20.94 90 ALA B N 1
ATOM 667 C CA . ALA A 1 90 ? 46.157 17.972 25.787 1.00 19.69 90 ALA B CA 1
ATOM 668 C C . ALA A 1 90 ? 46.654 17.682 27.182 1.00 21.49 90 ALA B C 1
ATOM 669 O O . ALA A 1 90 ? 47.208 18.544 27.839 1.00 22.99 90 ALA B O 1
ATOM 671 N N . ARG A 1 91 ? 46.388 16.489 27.671 1.00 22.74 91 ARG B N 1
ATOM 672 C CA . ARG A 1 91 ? 46.863 16.132 28.986 1.00 23.02 91 ARG B CA 1
ATOM 673 C C . ARG A 1 91 ? 48.371 16.253 29.066 1.00 23.42 91 ARG B C 1
ATOM 674 O O . ARG A 1 91 ? 48.902 16.831 30.040 1.00 25.85 91 ARG B O 1
ATOM 682 N N . ASP A 1 92 ? 49.076 15.752 28.060 1.00 22.58 92 ASP B N 1
ATOM 683 C CA . ASP A 1 92 ? 50.516 15.851 28.116 1.00 25.27 92 ASP B CA 1
ATOM 684 C C . ASP A 1 92 ? 50.907 17.303 28.127 1.00 23.63 92 ASP B C 1
ATOM 685 O O . ASP A 1 92 ? 51.746 17.696 28.906 1.00 27.02 92 ASP B O 1
ATOM 690 N N . ALA A 1 93 ? 50.326 18.132 27.289 1.00 21.33 93 ALA B N 1
ATOM 691 C CA . ALA A 1 93 ? 50.731 19.521 27.342 1.00 20.80 93 ALA B CA 1
ATOM 692 C C . ALA A 1 93 ? 50.338 20.149 28.680 1.00 20.96 93 ALA B C 1
ATOM 693 O O . ALA A 1 93 ? 51.068 20.973 29.243 1.00 22.15 93 ALA B O 1
ATOM 695 N N . LEU A 1 94 ? 49.159 19.803 29.183 1.00 22.97 94 LEU B N 1
ATOM 696 C CA . LEU A 1 94 ? 48.659 20.451 30.372 1.00 23.09 94 LEU B CA 1
ATOM 697 C C . LEU A 1 94 ? 49.485 20.127 31.606 1.00 23.02 94 LEU B C 1
ATOM 698 O O . LEU A 1 94 ? 49.754 21.007 32.416 1.00 22.68 94 LEU B O 1
ATOM 703 N N . THR A 1 95 ? 49.887 18.882 31.727 1.00 21.15 95 THR B N 1
ATOM 704 C CA . THR A 1 95 ? 50.729 18.482 32.836 1.00 23.78 95 THR B CA 1
ATOM 705 C C . THR A 1 95 ? 52.027 19.253 32.861 1.00 23.42 95 THR B C 1
ATOM 706 O O . THR A 1 95 ? 52.547 19.510 33.914 1.00 24.26 95 THR B O 1
ATOM 710 N N . ARG A 1 96 ? 52.549 19.653 31.708 1.00 25.74 96 ARG B N 1
ATOM 711 C CA . ARG A 1 96 ? 53.740 20.510 31.701 1.00 27.52 96 ARG B CA 1
ATOM 712 C C . ARG A 1 96 ? 53.421 21.966 32.102 1.00 24.10 96 ARG B C 1
ATOM 713 O O . ARG A 1 96 ? 54.221 22.642 32.714 1.00 26.78 96 ARG B O 1
ATOM 721 N N . ILE A 1 97 ? 52.271 22.463 31.731 1.00 25.40 97 ILE B N 1
ATOM 722 C CA . ILE A 1 97 ? 51.875 23.788 32.168 1.00 26.23 97 ILE B CA 1
ATOM 723 C C . ILE A 1 97 ? 51.763 23.813 33.661 1.00 26.32 97 ILE B C 1
ATOM 724 O O . ILE A 1 97 ? 52.243 24.753 34.274 1.00 28.78 97 ILE B O 1
ATOM 729 N N . ASN A 1 98 ? 51.213 22.757 34.263 1.00 24.20 98 ASN B N 1
ATOM 730 C CA . ASN A 1 98 ? 51.106 22.689 35.712 1.00 23.85 98 ASN B CA 1
ATOM 731 C C . ASN A 1 98 ? 51.097 21.234 36.176 1.00 25.96 98 ASN B C 1
ATOM 732 O O . ASN A 1 98 ? 50.124 20.509 36.007 1.00 23.23 98 ASN B O 1
ATOM 737 N N . PRO A 1 99 ? 52.233 20.813 36.741 1.00 25.47 99 PRO B N 1
ATOM 738 C CA . PRO A 1 99 ? 52.399 19.433 37.206 1.00 26.81 99 PRO B CA 1
ATOM 739 C C . PRO A 1 99 ? 51.778 19.193 38.567 1.00 23.82 99 PRO B C 1
ATOM 740 O O . PRO A 1 99 ? 51.887 18.115 39.047 1.00 24.78 99 PRO B O 1
ATOM 744 N N . HIS A 1 100 ? 51.147 20.191 39.184 1.00 24.90 100 HIS B N 1
ATOM 745 C CA . HIS A 1 100 ? 50.497 20.028 40.452 1.00 25.49 100 HIS B CA 1
ATOM 746 C C . HIS A 1 100 ? 49.072 19.611 40.292 1.00 26.07 100 HIS B C 1
ATOM 747 O O . HIS A 1 100 ? 48.406 19.308 41.266 1.00 29.53 100 HIS B O 1
ATOM 754 N N . ILE A 1 101 ? 48.558 19.619 39.088 1.00 24.44 101 ILE B N 1
ATOM 755 C CA . ILE A 1 101 ? 47.137 19.328 38.974 1.00 24.75 101 ILE B CA 1
ATOM 756 C C . ILE A 1 101 ? 46.874 17.912 38.503 1.00 22.26 101 ILE B C 1
ATOM 757 O O . ILE A 1 101 ? 47.740 17.268 37.906 1.00 21.23 101 ILE B O 1
ATOM 762 N N . ALA A 1 102 ? 45.713 17.397 38.836 1.00 19.09 102 ALA B N 1
ATOM 763 C CA . ALA A 1 102 ? 45.368 16.073 38.372 1.00 21.24 102 ALA B CA 1
ATOM 764 C C . ALA A 1 102 ? 44.512 16.219 37.138 1.00 22.18 102 ALA B C 1
ATOM 765 O O . ALA A 1 102 ? 43.543 16.972 37.121 1.00 23.24 102 ALA B O 1
ATOM 767 N N . ILE A 1 103 ? 44.882 15.479 36.106 1.00 22.47 103 ILE B N 1
ATOM 768 C CA . ILE A 1 103 ? 44.229 15.566 34.825 1.00 25.08 103 ILE B CA 1
ATOM 769 C C . ILE A 1 103 ? 43.800 14.244 34.349 1.00 25.28 103 ILE B C 1
ATOM 770 O O . ILE A 1 103 ? 44.611 13.359 34.197 1.00 24.96 103 ILE B O 1
ATOM 775 N N . THR A 1 104 ? 42.520 14.137 34.031 1.00 24.37 104 THR B N 1
ATOM 776 C CA . THR A 1 104 ? 41.947 12.880 33.657 1.00 24.30 104 THR B CA 1
ATOM 777 C C . THR A 1 104 ? 41.397 12.996 32.271 1.00 23.75 104 THR B C 1
ATOM 778 O O . THR A 1 104 ? 40.390 13.644 32.067 1.00 24.36 104 THR B O 1
ATOM 782 N N . PRO A 1 105 ? 42.054 12.339 31.325 1.00 23.05 105 PRO B N 1
ATOM 783 C CA . PRO A 1 105 ? 41.611 12.339 29.964 1.00 23.93 105 PRO B CA 1
ATOM 784 C C . PRO A 1 105 ? 40.586 11.231 29.715 1.00 25.67 105 PRO B C 1
ATOM 785 O O . PRO A 1 105 ? 40.791 10.103 30.131 1.00 26.61 105 PRO B O 1
ATOM 789 N N . VAL A 1 106 ? 39.505 11.564 29.018 1.00 25.29 106 VAL B N 1
ATOM 790 C CA . VAL A 1 106 ? 38.499 10.616 28.659 1.00 25.27 106 VAL B CA 1
ATOM 791 C C . VAL A 1 106 ? 38.303 10.734 27.179 1.00 26.26 106 VAL B C 1
ATOM 792 O O . VAL A 1 106 ? 37.755 11.697 26.683 1.00 27.51 106 VAL B O 1
ATOM 796 N N . ASN A 1 107 ? 38.790 9.751 26.467 1.00 25.27 107 ASN B N 1
ATOM 797 C CA . ASN A 1 107 ? 38.675 9.725 25.038 1.00 27.52 107 ASN B CA 1
ATOM 798 C C . ASN A 1 107 ? 37.431 8.946 24.659 1.00 31.03 107 ASN B C 1
ATOM 799 O O . ASN A 1 107 ? 37.449 7.767 24.401 1.00 32.37 107 ASN B O 1
ATOM 804 N N . ALA A 1 108 ? 36.310 9.601 24.631 1.00 33.46 108 ALA B N 1
ATOM 805 C CA . ALA A 1 108 ? 35.111 8.866 24.342 1.00 31.89 108 ALA B CA 1
ATOM 806 C C . ALA A 1 108 ? 34.089 9.826 23.888 1.00 31.03 108 ALA B C 1
ATOM 807 O O . ALA A 1 108 ? 34.253 11.015 24.051 1.00 32.09 108 ALA B O 1
ATOM 809 N N . LEU A 1 109 ? 33.031 9.284 23.312 1.00 30.76 109 LEU B N 1
ATOM 810 C CA . LEU A 1 109 ? 31.860 10.033 23.002 1.00 30.31 109 LEU B CA 1
ATOM 811 C C . LEU A 1 109 ? 30.836 9.483 23.961 1.00 30.46 109 LEU B C 1
ATOM 812 O O . LEU A 1 109 ? 30.388 8.352 23.812 1.00 30.95 109 LEU B O 1
ATOM 817 N N . LEU A 1 110 ? 30.421 10.284 24.936 1.00 30.18 110 LEU B N 1
ATOM 818 C CA . LEU A 1 110 ? 29.552 9.746 25.963 1.00 30.27 110 LEU B CA 1
ATOM 819 C C . LEU A 1 110 ? 28.090 9.858 25.628 1.00 34.08 110 LEU B C 1
ATOM 820 O O . LEU A 1 110 ? 27.651 10.743 24.872 1.00 30.18 110 LEU B O 1
ATOM 825 N N . ASP A 1 111 ? 27.298 8.991 26.235 1.00 31.85 111 ASP B N 1
ATOM 826 C CA . ASP A 1 111 ? 25.848 9.146 26.125 1.00 32.72 111 ASP B CA 1
ATOM 827 C C . ASP A 1 111 ? 25.315 9.979 27.301 1.00 33.73 111 ASP B C 1
ATOM 828 O O . ASP A 1 111 ? 26.071 10.366 28.217 1.00 27.96 111 ASP B O 1
ATOM 833 N N . ASP A 1 112 ? 24.018 10.236 27.273 1.00 33.95 112 ASP B N 1
ATOM 834 C CA . ASP A 1 112 ? 23.375 11.008 28.311 1.00 34.70 112 ASP B CA 1
ATOM 835 C C . ASP A 1 112 ? 23.486 10.325 29.664 1.00 34.94 112 ASP B C 1
ATOM 836 O O . ASP A 1 112 ? 23.723 10.918 30.721 1.00 33.19 112 ASP B O 1
ATOM 841 N N . ALA A 1 113 ? 23.328 9.037 29.698 1.00 36.15 113 ALA B N 1
ATOM 842 C CA . ALA A 1 113 ? 23.447 8.443 31.009 1.00 36.64 113 ALA B CA 1
ATOM 843 C C . ALA A 1 113 ? 24.880 8.694 31.513 1.00 37.46 113 ALA B C 1
ATOM 844 O O . ALA A 1 113 ? 25.104 9.006 32.694 1.00 37.26 113 ALA B O 1
ATOM 846 N N . GLU A 1 114 ? 25.851 8.555 30.619 1.00 36.15 114 GLU B N 1
ATOM 847 C CA . GLU A 1 114 ? 27.230 8.698 31.040 1.00 35.04 114 GLU B CA 1
ATOM 848 C C . GLU A 1 114 ? 27.547 10.161 31.427 1.00 33.61 114 GLU B C 1
ATOM 849 O O . GLU A 1 114 ? 28.166 10.401 32.443 1.00 34.69 114 GLU B O 1
ATOM 855 N N . LEU A 1 115 ? 27.077 11.127 30.656 1.00 34.38 115 LEU B N 1
ATOM 856 C CA . LEU A 1 115 ? 27.269 12.546 30.991 1.00 32.00 115 LEU B CA 1
ATOM 857 C C . LEU A 1 115 ? 26.635 12.922 32.288 1.00 35.16 115 LEU B C 1
ATOM 858 O O . LEU A 1 115 ? 27.166 13.755 33.019 1.00 35.76 115 LEU B O 1
ATOM 863 N N . ALA A 1 116 ? 25.506 12.301 32.606 1.00 35.84 116 ALA B N 1
ATOM 864 C CA . ALA A 1 116 ? 24.829 12.619 33.836 1.00 36.01 116 ALA B CA 1
ATOM 865 C C . ALA A 1 116 ? 25.739 12.265 34.946 1.00 36.32 116 ALA B C 1
ATOM 866 O O . ALA A 1 116 ? 25.912 13.058 35.871 1.00 40.22 116 ALA B O 1
ATOM 868 N N . ALA A 1 117 ? 26.317 11.073 34.905 1.00 33.96 117 ALA B N 1
ATOM 869 C CA . ALA A 1 117 ? 27.191 10.686 36.016 1.00 33.81 117 ALA B CA 1
ATOM 870 C C . ALA A 1 117 ? 28.363 11.631 36.067 1.00 29.07 117 ALA B C 1
ATOM 871 O O . ALA A 1 117 ? 28.706 12.192 37.110 1.00 30.92 117 ALA B O 1
ATOM 873 N N . LEU A 1 118 ? 28.933 11.833 34.896 1.00 27.27 118 LEU B N 1
ATOM 874 C CA . LEU A 1 118 ? 30.167 12.610 34.785 1.00 27.45 118 LEU B CA 1
ATOM 875 C C . LEU A 1 118 ? 29.956 14.053 35.176 1.00 24.76 118 LEU B C 1
ATOM 876 O O . LEU A 1 118 ? 30.706 14.591 35.982 1.00 24.93 118 LEU B O 1
ATOM 881 N N . ILE A 1 119 ? 28.917 14.681 34.653 1.00 24.87 119 ILE B N 1
ATOM 882 C CA . ILE A 1 119 ? 28.595 16.052 35.069 1.00 23.64 119 ILE B CA 1
ATOM 883 C C . ILE A 1 119 ? 28.392 16.168 36.576 1.00 27.17 119 ILE B C 1
ATOM 884 O O . ILE A 1 119 ? 28.952 17.057 37.211 1.00 23.70 119 ILE B O 1
ATOM 889 N N . ALA A 1 120 ? 27.612 15.269 37.156 1.00 24.26 120 ALA B N 1
ATOM 890 C CA . ALA A 1 120 ? 27.419 15.304 38.581 1.00 25.28 120 ALA B CA 1
ATOM 891 C C . ALA A 1 120 ? 28.668 15.217 39.382 1.00 26.46 120 ALA B C 1
ATOM 892 O O . ALA A 1 120 ? 28.688 15.636 40.508 1.00 26.32 120 ALA B O 1
ATOM 894 N N . GLU A 1 121 ? 29.691 14.585 38.850 1.00 27.29 121 GLU B N 1
ATOM 895 C CA . GLU A 1 121 ? 30.927 14.421 39.578 1.00 26.39 121 GLU B CA 1
ATOM 896 C C . GLU A 1 121 ? 31.845 15.646 3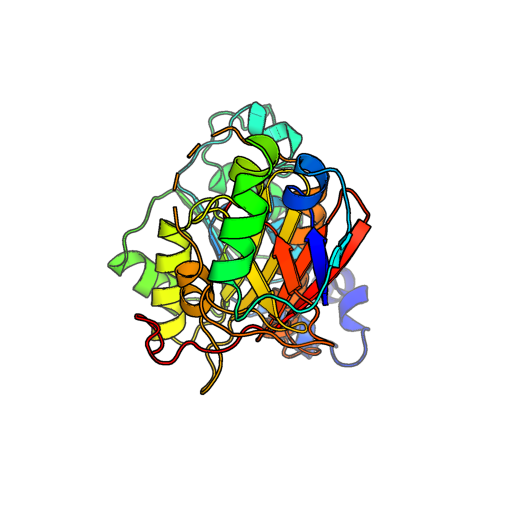9.532 1.00 25.06 121 GLU B C 1
ATOM 897 O O . GLU A 1 121 ? 32.930 15.625 40.068 1.00 25.73 121 GLU B O 1
ATOM 903 N N . HIS A 1 122 ? 31.424 16.738 38.899 1.00 21.80 122 HIS B N 1
ATOM 904 C CA . HIS A 1 122 ? 32.291 17.900 38.837 1.00 22.99 122 HIS B CA 1
ATOM 905 C C . HIS A 1 122 ? 31.619 19.075 39.454 1.00 22.33 122 HIS B C 1
ATOM 906 O O . HIS A 1 122 ? 30.442 19.058 39.717 1.00 25.37 122 HIS B O 1
ATOM 913 N N . ASP A 1 123 ? 32.394 20.095 39.712 1.00 23.02 123 ASP B N 1
ATOM 914 C CA . ASP A 1 123 ? 31.867 21.319 40.239 1.00 24.05 123 ASP B CA 1
ATOM 915 C C . ASP A 1 123 ? 31.400 22.240 39.141 1.00 23.12 123 ASP B C 1
ATOM 916 O O . ASP A 1 123 ? 30.571 23.106 39.379 1.00 24.27 123 ASP B O 1
ATOM 921 N N . LEU A 1 124 ? 31.968 22.083 37.957 1.00 24.08 124 LEU B N 1
ATOM 922 C CA . LEU A 1 124 ? 31.705 22.999 36.878 1.00 22.56 124 LEU B CA 1
ATOM 923 C C . LEU A 1 124 ? 32.054 22.349 35.557 1.00 20.19 124 LEU B C 1
ATOM 924 O O . LEU A 1 124 ? 32.959 21.516 35.480 1.00 20.99 124 LEU B O 1
ATOM 929 N N . VAL A 1 125 ? 31.307 22.688 34.521 1.00 16.27 125 VAL B N 1
ATOM 930 C CA . VAL A 1 125 ? 31.573 22.112 33.225 1.00 17.38 125 VAL B CA 1
ATOM 931 C C . VAL A 1 125 ? 31.889 23.233 32.270 1.00 20.77 125 VAL B C 1
ATOM 932 O O . VAL A 1 125 ? 31.254 24.265 32.314 1.00 23.97 125 VAL B O 1
ATOM 936 N N . LEU A 1 126 ? 32.884 23.051 31.420 1.00 21.91 126 LEU B N 1
ATOM 937 C CA . LEU A 1 126 ? 33.076 24.001 30.344 1.00 21.71 126 LEU B CA 1
ATOM 938 C C . LEU A 1 126 ? 32.607 23.331 29.098 1.00 21.90 126 LEU B C 1
ATOM 939 O O . LEU A 1 126 ? 32.979 22.214 28.826 1.00 22.87 126 LEU B O 1
ATOM 944 N N . ASP A 1 127 ? 31.763 24.018 28.337 1.00 21.83 127 ASP B N 1
ATOM 945 C CA . ASP A 1 127 ? 31.341 23.491 27.079 1.00 19.40 127 ASP B CA 1
ATOM 946 C C . ASP A 1 127 ? 32.255 24.099 26.030 1.00 21.07 127 ASP B C 1
ATOM 947 O O . ASP A 1 127 ? 32.162 25.302 25.751 1.00 20.31 127 ASP B O 1
ATOM 952 N N . CYS A 1 128 ? 33.133 23.284 25.458 1.00 20.52 128 CYS B N 1
ATOM 953 C CA . CYS A 1 128 ? 34.019 23.759 24.425 1.00 18.23 128 CYS B CA 1
ATOM 954 C C . CYS A 1 128 ? 33.851 22.897 23.190 1.00 18.64 128 CYS B C 1
ATOM 955 O O . CYS A 1 128 ? 34.787 22.632 22.516 1.00 19.55 128 CYS B O 1
ATOM 958 N N . THR A 1 129 ? 32.622 22.555 22.882 1.00 19.55 129 THR B N 1
ATOM 959 C CA . THR A 1 129 ? 32.302 21.700 21.780 1.00 22.23 129 THR B CA 1
ATOM 960 C C . THR A 1 129 ? 31.999 22.494 20.513 1.00 18.97 129 THR B C 1
ATOM 961 O O . THR A 1 129 ? 32.187 23.707 20.487 1.00 21.31 129 THR B O 1
ATOM 965 N N . ASP A 1 130 ? 31.518 21.816 19.483 0.50 13.00 130 ASP B N 1
ATOM 966 C CA . ASP A 1 130 ? 31.309 22.478 18.219 0.50 12.33 130 ASP B CA 1
ATOM 967 C C . ASP A 1 130 ? 30.032 22.100 17.566 0.50 13.96 130 ASP B C 1
ATOM 968 O O . ASP A 1 130 ? 29.918 22.112 16.406 0.50 6.98 130 ASP B O 1
ATOM 973 N N . ASN A 1 131 ? 29.048 21.723 18.336 1.00 24.36 131 ASN B N 1
ATOM 974 C CA . ASN A 1 131 ? 27.768 21.308 17.780 1.00 25.62 131 ASN B CA 1
ATOM 975 C C . ASN A 1 131 ? 26.677 21.421 18.844 1.00 26.82 131 ASN B C 1
ATOM 976 O O . ASN A 1 131 ? 26.882 21.165 20.025 1.00 28.14 131 ASN B O 1
ATOM 981 N N . VAL A 1 132 ? 25.509 21.821 18.410 1.00 29.64 132 VAL B N 1
ATOM 982 C CA . VAL A 1 132 ? 24.449 22.084 19.334 1.00 31.05 132 VAL B CA 1
ATOM 983 C C . VAL A 1 132 ? 23.957 20.787 20.002 1.00 29.14 132 VAL B C 1
ATOM 984 O O . VAL A 1 132 ? 23.470 20.829 21.113 1.00 31.34 132 VAL B O 1
ATOM 988 N N . ALA A 1 133 ? 24.126 19.639 19.381 1.00 26.74 133 ALA B N 1
ATOM 989 C CA . ALA A 1 133 ? 23.617 18.433 20.019 1.00 29.28 133 ALA B CA 1
ATOM 990 C C . ALA A 1 133 ? 24.297 18.223 21.341 1.00 29.46 133 ALA B C 1
ATOM 991 O O . ALA A 1 133 ? 23.629 17.967 22.356 1.00 29.98 133 ALA B O 1
ATOM 993 N N . VAL A 1 134 ? 25.625 18.268 21.347 1.00 24.77 134 VAL B N 1
ATOM 994 C CA . VAL A 1 134 ? 26.285 17.990 22.614 1.00 25.01 134 VAL B CA 1
ATOM 995 C C . VAL A 1 134 ? 26.076 19.191 23.541 1.00 21.88 134 VAL B C 1
ATOM 996 O O . VAL A 1 134 ? 25.915 19.039 24.728 1.00 24.20 134 VAL B O 1
ATOM 1000 N N . ARG A 1 135 ? 26.015 20.392 23.004 1.00 22.79 135 ARG B N 1
ATOM 1001 C CA . ARG A 1 135 ? 25.798 21.544 23.876 1.00 22.81 135 ARG B CA 1
ATOM 1002 C C . ARG A 1 135 ? 24.490 21.374 24.636 1.00 24.98 135 ARG B C 1
ATOM 1003 O O . ARG A 1 135 ? 24.409 21.687 25.828 1.00 24.61 135 ARG B O 1
ATOM 1011 N N . ASN A 1 136 ? 23.439 20.947 23.934 1.00 27.97 136 ASN B N 1
ATOM 1012 C CA . ASN A 1 136 ? 22.147 20.736 24.581 1.00 28.40 136 ASN B CA 1
ATOM 1013 C C . ASN A 1 136 ? 22.232 19.595 25.583 1.00 28.16 136 ASN B C 1
ATOM 1014 O O . ASN A 1 136 ? 21.637 19.656 26.657 1.00 30.73 136 ASN B O 1
ATOM 1019 N N . GLN A 1 137 ? 22.943 18.540 25.224 1.00 27.47 137 GLN B N 1
ATOM 1020 C CA . GLN A 1 137 ? 23.141 17.456 26.163 1.00 27.95 137 GLN B CA 1
ATOM 1021 C C . GLN A 1 137 ? 23.814 17.972 27.420 1.00 27.88 137 GLN B C 1
ATOM 1022 O O . GLN A 1 137 ? 23.467 17.606 28.546 1.00 26.00 137 GLN B O 1
ATOM 1028 N N . LEU A 1 138 ? 24.857 18.757 27.240 1.00 25.67 138 LEU B N 1
ATOM 1029 C CA . LEU A 1 138 ? 25.541 19.262 28.412 1.00 24.84 138 LEU B CA 1
ATOM 1030 C C . LEU A 1 138 ? 24.596 20.153 29.218 1.00 23.10 138 LEU B C 1
ATOM 1031 O O . LEU A 1 138 ? 24.525 20.069 30.414 1.00 19.60 138 LEU B O 1
ATOM 1036 N N . ASN A 1 139 ? 23.810 20.964 28.549 1.00 22.60 139 ASN B N 1
ATOM 1037 C CA . ASN A 1 139 ? 22.949 21.864 29.274 1.00 22.08 139 ASN B CA 1
ATOM 1038 C C . ASN A 1 139 ? 21.924 21.097 30.058 1.00 22.60 139 ASN B C 1
ATOM 1039 O O . ASN A 1 139 ? 21.598 21.472 31.176 1.00 22.46 139 ASN B O 1
ATOM 1044 N N . ALA A 1 140 ? 21.489 19.984 29.485 1.00 27.63 140 ALA B N 1
ATOM 1045 C CA . ALA A 1 140 ? 20.447 19.162 30.096 1.00 28.91 140 ALA B CA 1
ATOM 1046 C C . ALA A 1 140 ? 20.984 18.543 31.360 1.00 26.96 140 ALA B C 1
ATOM 1047 O O . ALA A 1 140 ? 20.335 18.601 32.420 1.00 27.18 140 ALA B O 1
ATOM 1049 N N . GLY A 1 141 ? 22.180 17.991 31.266 1.00 24.66 141 GLY B N 1
ATOM 1050 C CA . GLY A 1 141 ? 22.763 17.360 32.427 1.00 24.41 141 GLY B CA 1
ATOM 1051 C C . GLY A 1 141 ? 23.127 18.369 33.500 1.00 21.40 141 GLY B C 1
ATOM 1052 O O . GLY A 1 141 ? 22.929 18.131 34.681 1.00 22.12 141 GLY B O 1
ATOM 1053 N N . CYS A 1 142 ? 23.590 19.538 33.086 1.00 21.21 142 CYS B N 1
ATOM 1054 C CA . CYS A 1 142 ? 23.955 20.577 34.022 1.00 19.98 142 CYS B CA 1
ATOM 1055 C C . CYS A 1 142 ? 22.760 21.159 34.777 1.00 22.58 142 CYS B C 1
ATOM 1056 O O . CYS A 1 142 ? 22.834 21.443 35.971 1.00 20.56 142 CYS B O 1
ATOM 1059 N N . PHE A 1 143 ? 21.679 21.370 34.043 1.00 24.87 143 PHE B N 1
ATOM 1060 C CA . PHE A 1 143 ? 20.423 21.822 34.601 1.00 24.92 143 PHE B CA 1
ATOM 1061 C C . PHE A 1 143 ? 19.931 20.832 35.647 1.00 24.32 143 PHE B C 1
ATOM 1062 O O . PHE A 1 143 ? 19.587 21.203 36.764 1.00 27.96 143 PHE B O 1
ATOM 1070 N N . ALA A 1 144 ? 19.901 19.571 35.258 1.00 25.39 144 ALA B N 1
ATOM 1071 C CA . ALA A 1 144 ? 19.417 18.514 36.136 1.00 27.11 144 ALA B CA 1
ATOM 1072 C C . ALA A 1 144 ? 20.204 18.478 37.432 1.00 28.38 144 ALA B C 1
ATOM 1073 O O . ALA A 1 144 ? 19.632 18.422 38.503 1.00 28.40 144 ALA B O 1
ATOM 1075 N N . ALA A 1 145 ? 21.524 18.538 37.329 1.00 27.63 145 ALA B N 1
ATOM 1076 C CA . ALA A 1 145 ? 22.365 18.422 38.488 1.00 27.77 145 ALA B CA 1
ATOM 1077 C C . ALA A 1 145 ? 22.711 19.729 39.122 1.00 25.44 145 ALA B C 1
ATOM 1078 O O . ALA A 1 145 ? 23.357 19.733 40.143 1.00 26.27 145 ALA B O 1
ATOM 1080 N N . LYS A 1 146 ? 22.291 20.822 38.529 1.00 24.35 146 LYS B N 1
ATOM 1081 C CA . LYS A 1 146 ? 22.631 22.170 39.009 1.00 27.48 146 LYS B CA 1
ATOM 1082 C C . LYS A 1 146 ? 24.142 22.417 39.064 1.00 25.05 146 LYS B C 1
ATOM 1083 O O . LYS A 1 146 ? 24.668 22.965 39.994 1.00 27.76 146 LYS B O 1
ATOM 1089 N N . VAL A 1 147 ? 24.833 22.000 38.034 1.00 24.72 147 VAL B N 1
ATOM 1090 C CA . VAL A 1 147 ? 26.258 22.183 37.949 1.00 23.76 147 VAL B CA 1
ATOM 1091 C C . VAL A 1 147 ? 26.431 23.239 36.897 1.00 21.09 147 VAL B C 1
ATOM 1092 O O . VAL A 1 147 ? 26.028 23.069 35.749 1.00 25.80 147 VAL B O 1
ATOM 1096 N N . PRO A 1 148 ? 27.028 24.340 37.297 1.00 22.44 148 PRO B N 1
ATOM 1097 C CA . PRO A 1 148 ? 27.218 25.483 36.393 1.00 21.66 148 PRO B CA 1
ATOM 1098 C C . PRO A 1 148 ? 27.964 25.093 35.116 1.00 20.70 148 PRO B C 1
ATOM 1099 O O . PRO A 1 148 ? 28.789 24.225 35.068 1.00 18.47 148 PRO B O 1
ATOM 1103 N N . LEU A 1 149 ? 27.531 25.696 34.028 1.00 23.10 149 LEU B N 1
ATOM 1104 C CA . LEU A 1 149 ? 28.064 25.397 32.726 1.00 23.45 149 LEU B CA 1
ATOM 1105 C C . LEU A 1 149 ? 28.630 26.687 32.118 1.00 23.14 149 LEU B C 1
ATOM 1106 O O . LEU A 1 149 ? 27.946 27.696 32.062 1.00 26.75 149 LEU B O 1
ATOM 1111 N N . VAL A 1 150 ? 29.878 26.667 31.692 1.00 21.46 150 VAL B N 1
ATOM 1112 C CA . VAL A 1 150 ? 30.482 27.859 31.092 1.00 19.86 150 VAL B CA 1
ATOM 1113 C C . VAL A 1 150 ? 30.638 27.485 29.654 1.00 21.37 150 VAL B C 1
ATOM 1114 O O . VAL A 1 150 ? 31.450 26.629 29.310 1.00 21.94 150 VAL B O 1
ATOM 1118 N N . SER A 1 151 ? 29.826 28.163 28.851 1.00 20.60 151 SER B N 1
ATOM 1119 C CA . SER A 1 151 ? 29.558 27.855 27.488 1.00 24.06 151 SER B CA 1
ATOM 1120 C C . SER A 1 151 ? 30.236 28.846 26.590 1.00 24.09 151 SER B C 1
ATOM 1121 O O . SER A 1 151 ? 30.043 30.045 26.694 1.00 23.98 151 SER B O 1
ATOM 1124 N N . GLY A 1 152 ? 31.072 28.316 25.717 1.00 24.22 152 GLY B N 1
ATOM 1125 C CA . GLY A 1 152 ? 31.771 29.151 24.790 1.00 23.30 152 GLY B CA 1
ATOM 1126 C C . GLY A 1 152 ? 31.542 28.670 23.388 1.00 24.78 152 GLY B C 1
ATOM 1127 O O . GLY A 1 152 ? 31.410 27.475 23.155 1.00 24.73 152 GLY B O 1
ATOM 1128 N N . ALA A 1 153 ? 31.530 29.610 22.444 1.00 22.39 153 ALA B N 1
ATOM 1129 C CA . ALA A 1 153 ? 31.426 29.229 21.092 1.00 21.96 153 ALA B CA 1
ATOM 1130 C C . ALA A 1 153 ? 32.238 30.181 20.254 1.00 21.55 153 ALA B C 1
ATOM 1131 O O . ALA A 1 153 ? 32.368 31.377 20.563 1.00 22.46 153 ALA B O 1
ATOM 1133 N N . ALA A 1 154 ? 32.735 29.673 19.141 1.00 21.87 154 ALA B N 1
ATOM 1134 C CA . ALA A 1 154 ? 33.526 30.484 18.231 1.00 20.81 154 ALA B CA 1
ATOM 1135 C C . ALA A 1 154 ? 33.474 29.875 16.885 1.00 21.35 154 ALA B C 1
ATOM 1136 O O . ALA A 1 154 ? 33.552 28.663 16.741 1.00 22.20 154 ALA B O 1
ATOM 1138 N N . ILE A 1 155 ? 33.344 30.729 15.885 1.00 23.60 155 ILE B N 1
ATOM 1139 C CA . ILE A 1 155 ? 33.497 30.322 14.490 1.00 23.24 155 ILE B CA 1
ATOM 1140 C C . ILE A 1 155 ? 33.867 31.618 13.781 1.00 19.88 155 ILE B C 1
ATOM 1141 O O . ILE A 1 155 ? 33.554 32.704 14.251 1.00 20.36 155 ILE B O 1
ATOM 1146 N N . ARG A 1 156 ? 34.512 31.515 12.643 1.00 21.23 156 ARG B N 1
ATOM 1147 C CA . ARG A 1 156 ? 34.808 32.711 11.857 1.00 21.51 156 ARG B CA 1
ATOM 1148 C C . ARG A 1 156 ? 35.500 33.801 12.642 1.00 21.95 156 ARG B C 1
ATOM 1149 O O . ARG A 1 156 ? 36.680 33.647 12.984 1.00 24.30 156 ARG B O 1
ATOM 1157 N N . MET A 1 157 ? 34.789 34.898 12.901 1.00 22.32 157 MET B N 1
ATOM 1158 C CA . MET A 1 157 ? 35.353 36.023 13.626 1.00 23.60 157 MET B CA 1
ATOM 1159 C C . MET A 1 157 ? 34.367 36.433 14.661 1.00 20.35 157 MET B C 1
ATOM 1160 O O . MET A 1 157 ? 34.282 37.600 15.054 1.00 22.74 157 MET B O 1
ATOM 1165 N N . GLU A 1 158 ? 33.636 35.452 15.138 1.00 22.45 158 GLU B N 1
ATOM 1166 C CA . GLU A 1 158 ? 32.602 35.723 16.099 1.00 22.54 158 GLU B CA 1
ATOM 1167 C C . GLU A 1 158 ? 32.716 34.752 17.236 1.00 22.92 158 GLU B C 1
ATOM 1168 O O . GLU A 1 158 ? 32.757 33.568 17.026 1.00 23.01 158 GLU B O 1
ATOM 1174 N N . GLY A 1 159 ? 32.721 35.275 18.444 1.00 22.26 159 GLY B N 1
ATOM 1175 C CA . GLY A 1 159 ? 32.708 34.422 19.602 1.00 23.68 159 GLY B CA 1
ATOM 1176 C C . GLY A 1 159 ? 31.629 34.795 20.589 1.00 22.24 159 GLY B C 1
ATOM 1177 O O . GLY A 1 159 ? 31.080 35.887 20.571 1.00 23.37 159 GLY B O 1
ATOM 1178 N N . GLN A 1 160 ? 31.309 33.865 21.463 1.00 22.26 160 GLN B N 1
ATOM 1179 C CA . GLN A 1 160 ? 30.294 34.115 22.428 1.00 23.40 160 GLN B CA 1
ATOM 1180 C C . GLN A 1 160 ? 30.552 33.326 23.644 1.00 23.93 160 GLN B C 1
ATOM 1181 O O . GLN A 1 160 ? 31.011 32.177 23.580 1.00 21.57 160 GLN B O 1
ATOM 1187 N N . ILE A 1 161 ? 30.156 33.928 24.739 1.00 22.59 161 ILE B N 1
ATO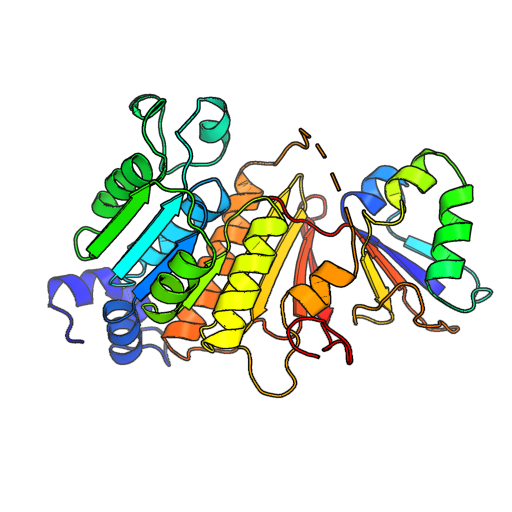M 1188 C CA . ILE A 1 161 ? 30.167 33.266 26.004 1.00 26.04 161 ILE B CA 1
ATOM 1189 C C . ILE A 1 161 ? 28.943 33.535 26.879 1.00 28.61 161 ILE B C 1
ATOM 1190 O O . ILE A 1 161 ? 28.415 34.646 26.934 1.00 24.38 161 ILE B O 1
ATOM 1195 N N . THR A 1 162 ? 28.511 32.466 27.546 1.00 26.77 162 THR B N 1
ATOM 1196 C CA . THR A 1 162 ? 27.497 32.558 28.588 1.00 29.42 162 THR B CA 1
ATOM 1197 C C . THR A 1 162 ? 27.823 31.627 29.723 1.00 27.38 162 THR B C 1
ATOM 1198 O O . THR A 1 162 ? 28.318 30.521 29.503 1.00 24.81 162 THR B O 1
ATOM 1202 N N . VAL A 1 163 ? 27.516 32.080 30.929 1.00 26.08 163 VAL B N 1
ATOM 1203 C CA . VAL A 1 163 ? 27.589 31.226 32.073 1.00 25.99 163 VAL B CA 1
ATOM 1204 C C . VAL A 1 163 ? 26.161 30.862 32.471 1.00 25.07 163 VAL B C 1
ATOM 1205 O O . VAL A 1 163 ? 25.315 31.739 32.676 1.00 24.23 163 VAL B O 1
ATOM 1209 N N . PHE A 1 164 ? 25.893 29.572 32.533 1.00 23.24 164 PHE B N 1
ATOM 1210 C CA . PHE A 1 164 ? 24.630 29.106 33.096 1.00 25.02 164 PHE B CA 1
ATOM 1211 C C . PHE A 1 164 ? 24.857 28.567 34.511 1.00 25.51 164 PHE B C 1
ATOM 1212 O O . PHE A 1 164 ? 25.564 27.575 34.715 1.00 26.49 164 PHE B O 1
ATOM 1220 N N . THR A 1 165 ? 24.293 29.251 35.497 1.00 26.18 165 THR B N 1
ATOM 1221 C CA . THR A 1 165 ? 24.422 28.844 36.892 1.00 31.37 165 THR B CA 1
ATOM 1222 C C . THR A 1 165 ? 23.212 28.085 37.341 1.00 32.23 165 THR B C 1
ATOM 1223 O O . THR A 1 165 ? 23.174 27.620 38.456 1.00 34.11 165 THR B O 1
ATOM 1227 N N . TYR A 1 166 ? 22.218 28.004 36.465 1.00 34.94 166 TYR B N 1
ATOM 1228 C CA . TYR A 1 166 ? 20.978 27.286 36.728 1.00 36.73 166 TYR B CA 1
ATOM 1229 C C . TYR A 1 166 ? 20.255 27.664 37.996 1.00 42.09 166 TYR B C 1
ATOM 1230 O O . TYR A 1 166 ? 19.715 26.783 38.652 1.00 41.74 166 TYR B O 1
ATOM 1239 N N . GLN A 1 167 ? 20.220 28.953 38.338 1.00 45.73 167 GLN B N 1
ATOM 1240 C CA . GLN A 1 167 ? 19.410 29.409 39.459 1.00 48.02 167 GLN B CA 1
ATOM 1241 C C . GLN A 1 167 ? 17.930 29.505 39.077 1.00 49.76 167 GLN B C 1
ATOM 1242 O O . GLN A 1 167 ? 17.547 29.363 37.911 1.00 46.46 167 GLN B O 1
ATOM 1248 N N . ASP A 1 168 ? 17.087 29.729 40.079 1.00 52.38 168 ASP B N 1
ATOM 1249 C CA . ASP A 1 168 ? 15.669 29.897 39.803 1.00 53.20 168 ASP B CA 1
ATOM 1250 C C . ASP A 1 168 ? 15.565 31.139 38.942 1.00 51.80 168 ASP B C 1
ATOM 1251 O O . ASP A 1 168 ? 16.183 32.158 39.255 1.00 50.70 168 ASP B O 1
ATOM 1256 N N . GLY A 1 169 ? 14.823 31.063 37.844 1.00 50.91 169 GLY B N 1
ATOM 1257 C CA . GLY A 1 169 ? 14.601 32.247 37.028 1.00 50.05 169 GLY B CA 1
ATOM 1258 C C . GLY A 1 169 ? 15.634 32.556 35.984 1.00 49.35 169 GLY B C 1
ATOM 1259 O O . GLY A 1 169 ? 15.486 33.488 35.193 1.00 50.85 169 GLY B O 1
ATOM 1260 N N . GLU A 1 170 ? 16.708 31.783 35.990 1.00 47.46 170 GLU B N 1
ATOM 1261 C CA . GLU A 1 170 ? 17.763 31.983 35.030 1.00 45.15 170 GLU B CA 1
ATOM 1262 C C . GLU A 1 170 ? 17.514 31.135 33.819 1.00 40.91 170 GLU B C 1
ATOM 1263 O O . GLU A 1 170 ? 17.079 30.011 33.920 1.00 41.08 170 GLU B O 1
ATOM 1269 N N . PRO A 1 171 ? 17.815 31.666 32.660 1.00 38.78 171 PRO B N 1
ATOM 1270 C CA . PRO A 1 171 ? 17.592 30.904 31.437 1.00 35.77 171 PRO B CA 1
ATOM 1271 C C . PRO A 1 171 ? 18.632 29.822 31.364 1.00 33.50 171 PRO B C 1
ATOM 1272 O O . PRO A 1 171 ? 19.682 29.925 31.982 1.00 34.21 171 PRO B O 1
ATOM 1276 N N . CYS A 1 172 ? 18.346 28.816 30.580 1.00 30.54 172 CYS B N 1
ATOM 1277 C CA . CYS A 1 172 ? 19.265 27.749 30.400 1.00 34.17 172 CYS B CA 1
ATOM 1278 C C . CYS A 1 172 ? 19.781 27.888 28.951 1.00 34.29 172 CYS B C 1
ATOM 1279 O O . CYS A 1 172 ? 19.415 28.815 28.249 1.00 33.14 172 CYS B O 1
ATOM 1282 N N . TYR A 1 173 ? 20.595 26.955 28.490 1.00 34.82 173 TYR B N 1
ATOM 1283 C CA . TYR A 1 173 ? 21.141 27.070 27.135 1.00 35.17 173 TYR B CA 1
ATOM 1284 C C . TYR A 1 173 ? 20.117 26.834 26.017 1.00 36.97 173 TYR B C 1
ATOM 1285 O O . TYR A 1 173 ? 20.224 27.404 24.922 1.00 35.64 173 TYR B O 1
ATOM 1294 N N . ARG A 1 174 ? 19.141 25.974 26.289 1.00 37.87 174 ARG B N 1
ATOM 1295 C CA . ARG A 1 174 ? 18.040 25.738 25.363 1.00 38.83 174 ARG B CA 1
ATOM 1296 C C . ARG A 1 174 ? 17.182 26.996 25.225 1.00 35.26 174 ARG B C 1
ATOM 1297 O O . ARG A 1 174 ? 16.631 27.263 24.170 1.00 36.07 174 ARG B O 1
ATOM 1305 N N . CYS A 1 175 ? 17.122 27.773 26.291 1.00 34.27 175 CYS B N 1
ATOM 1306 C CA . CYS A 1 175 ? 16.432 29.036 26.188 1.00 37.17 175 CYS B CA 1
ATOM 1307 C C . CYS A 1 175 ? 16.987 29.784 25.002 1.00 36.34 175 CYS B C 1
ATOM 1308 O O . CYS A 1 175 ? 16.282 30.552 24.341 1.00 34.77 175 CYS B O 1
ATOM 1311 N N . LEU A 1 176 ? 18.289 29.599 24.786 1.00 36.73 176 LEU B N 1
ATOM 1312 C CA . LEU A 1 176 ? 19.009 30.209 23.671 1.00 34.98 176 LEU B CA 1
ATOM 1313 C C . LEU A 1 176 ? 18.948 29.367 22.427 1.00 34.63 176 LEU B C 1
ATOM 1314 O O . LEU A 1 176 ? 18.676 29.879 21.351 1.00 34.26 176 LEU B O 1
ATOM 1319 N N . SER A 1 177 ? 19.219 28.078 22.539 1.00 35.15 177 SER B N 1
ATOM 1320 C CA . SER A 1 177 ? 19.361 27.289 21.324 1.00 35.77 177 SER B CA 1
ATOM 1321 C C . SER A 1 177 ? 18.049 27.095 20.606 1.00 39.75 177 SER B C 1
ATOM 1322 O O . SER A 1 177 ? 18.036 26.785 19.398 1.00 41.13 177 SER B O 1
ATOM 1325 N N . ARG A 1 178 ? 16.943 27.279 21.335 1.00 43.89 178 ARG B N 1
ATOM 1326 C CA . ARG A 1 178 ? 15.631 27.174 20.701 1.00 46.46 178 ARG B CA 1
ATOM 1327 C C . ARG A 1 178 ? 15.437 28.347 19.728 1.00 45.21 178 ARG B C 1
ATOM 1328 O O . ARG A 1 178 ? 14.561 28.299 18.881 1.00 47.01 178 ARG B O 1
ATOM 1336 N N . LEU A 1 179 ? 16.270 29.376 19.830 1.00 45.00 179 LEU B N 1
ATOM 1337 C CA . LEU A 1 179 ? 16.098 30.542 18.996 1.00 47.58 179 LEU B CA 1
ATOM 1338 C C . LEU A 1 179 ? 16.806 30.354 17.689 1.00 50.06 179 LEU B C 1
ATOM 1339 O O . LEU A 1 179 ? 16.970 31.305 16.935 1.00 54.05 179 LEU B O 1
ATOM 1344 N N . PHE A 1 180 ? 17.232 29.137 17.401 1.00 51.51 180 PHE B N 1
ATOM 1345 C CA . PHE A 1 180 ? 17.841 28.901 16.116 1.00 50.95 180 PHE B CA 1
ATOM 1346 C C . PHE A 1 180 ? 17.849 27.427 15.767 1.00 53.12 180 PHE B C 1
ATOM 1347 O O . PHE A 1 180 ? 17.610 26.553 16.622 1.00 54.51 180 PHE B O 1
ATOM 1355 N N . GLY A 1 181 ? 18.110 27.160 14.499 1.00 54.24 181 GLY B N 1
ATOM 1356 C CA . GLY A 1 181 ? 18.131 25.805 13.985 1.00 56.38 181 GLY B CA 1
ATOM 1357 C C . GLY A 1 181 ? 18.879 24.795 14.836 1.00 56.89 181 GLY B C 1
ATOM 1358 O O . GLY A 1 181 ? 19.272 23.743 14.320 1.00 59.71 181 GLY B O 1
ATOM 1359 N N . GLU A 1 189 ? 34.704 23.726 7.231 1.00 54.62 189 GLU B N 1
ATOM 1360 C CA . GLU A 1 189 ? 33.364 24.080 6.768 1.00 54.40 189 GLU B CA 1
ATOM 1361 C C . GLU A 1 189 ? 33.309 25.612 6.737 1.00 49.16 189 GLU B C 1
ATOM 1362 O O . GLU A 1 189 ? 33.526 26.225 5.714 1.00 49.34 189 GLU B O 1
ATOM 1368 N N . ALA A 1 190 ? 33.001 26.210 7.882 1.00 43.52 190 ALA B N 1
ATOM 1369 C CA . ALA A 1 190 ? 33.235 27.611 8.105 1.00 36.18 190 ALA B CA 1
ATOM 1370 C C . ALA A 1 190 ? 34.674 27.692 8.648 1.00 32.37 190 ALA B C 1
ATOM 1371 O O . ALA A 1 190 ? 35.166 26.780 9.315 1.00 31.46 190 ALA B O 1
ATOM 1373 N N . GLY A 1 191 ? 35.351 28.774 8.352 1.00 28.27 191 GLY B N 1
ATOM 1374 C CA . GLY A 1 191 ? 36.663 28.983 8.897 1.00 29.73 191 GLY B CA 1
ATOM 1375 C C . GLY A 1 191 ? 36.605 29.424 10.347 1.00 28.04 191 GLY B C 1
ATOM 1376 O O . GLY A 1 191 ? 35.527 29.605 10.914 1.00 24.63 191 GLY B O 1
ATOM 1377 N N . VAL A 1 192 ? 37.777 29.605 10.941 1.00 22.70 192 VAL B N 1
ATOM 1378 C CA . VAL A 1 192 ? 37.871 30.199 12.272 1.00 23.48 192 VAL B CA 1
ATOM 1379 C C . VAL A 1 192 ? 39.268 30.827 12.424 1.00 20.89 192 VAL B C 1
ATOM 1380 O O . VAL A 1 192 ? 40.269 30.257 12.056 1.00 23.65 192 VAL B O 1
ATOM 1384 N N . MET A 1 193 ? 39.334 32.080 12.870 1.00 21.18 193 MET B N 1
ATOM 1385 C CA . MET A 1 193 ? 40.612 32.714 13.036 1.00 20.50 193 MET B CA 1
ATOM 1386 C C . MET A 1 193 ? 41.247 32.300 14.343 1.00 16.82 193 MET B C 1
ATOM 1387 O O . MET A 1 193 ? 40.632 32.332 15.446 1.00 23.04 193 MET B O 1
ATOM 1392 N N . ALA A 1 194 ? 42.505 31.957 14.269 1.00 16.55 194 ALA B N 1
ATOM 1393 C CA . ALA A 1 194 ? 43.128 31.365 15.433 1.00 16.68 194 ALA B CA 1
ATOM 1394 C C . ALA A 1 194 ? 42.915 32.056 16.781 1.00 19.00 194 ALA B C 1
ATOM 1395 O O . ALA A 1 194 ? 42.402 31.447 17.725 1.00 20.72 194 ALA B O 1
ATOM 1397 N N . PRO A 1 195 ? 43.334 33.285 16.916 1.00 18.95 195 PRO B N 1
ATOM 1398 C CA . PRO A 1 195 ? 43.198 33.980 18.186 1.00 20.73 195 PRO B CA 1
ATOM 1399 C C . PRO A 1 195 ? 41.766 34.089 18.693 1.00 19.83 195 PRO B C 1
ATOM 1400 O O . PRO A 1 195 ? 41.636 34.402 19.818 1.00 17.65 195 PRO B O 1
ATOM 1404 N N . LEU A 1 196 ? 40.749 33.928 17.870 1.00 20.13 196 LEU B N 1
ATOM 1405 C CA . LEU A 1 196 ? 39.411 34.052 18.354 1.00 20.31 196 LEU B CA 1
ATOM 1406 C C . LEU A 1 196 ? 39.226 33.061 19.523 1.00 22.37 196 LEU B C 1
ATOM 1407 O O . LEU A 1 196 ? 38.620 33.351 20.565 1.00 22.76 196 LEU B O 1
ATOM 1412 N N . ILE A 1 197 ? 39.736 31.866 19.320 1.00 21.11 197 ILE B N 1
ATOM 1413 C CA . ILE A 1 197 ? 39.607 30.800 20.286 1.00 21.71 197 ILE B CA 1
ATOM 1414 C C . ILE A 1 197 ? 40.306 31.159 21.558 1.00 15.83 197 ILE B C 1
ATOM 1415 O O . ILE A 1 197 ? 39.904 30.760 22.623 1.00 17.31 197 ILE B O 1
ATOM 1420 N N . GLY A 1 198 ? 41.384 31.885 21.437 1.00 13.75 198 GLY B N 1
ATOM 1421 C CA . GLY A 1 198 ? 42.110 32.346 22.570 1.00 18.05 198 GLY B CA 1
ATOM 1422 C C . GLY A 1 198 ? 41.275 33.284 23.385 1.00 17.72 198 GLY B C 1
ATOM 1423 O O . GLY A 1 198 ? 41.187 33.129 24.575 1.00 18.48 198 GLY B O 1
ATOM 1424 N N . VAL A 1 199 ? 40.632 34.224 22.729 1.00 18.70 199 VAL B N 1
ATOM 1425 C CA . VAL A 1 199 ? 39.812 35.178 23.445 1.00 20.45 199 VAL B CA 1
ATOM 1426 C C . VAL A 1 199 ? 38.697 34.446 24.172 1.00 18.61 199 VAL B C 1
ATOM 1427 O O . VAL A 1 199 ? 38.525 34.607 25.376 1.00 18.21 199 VAL B O 1
ATOM 1431 N N . ILE A 1 200 ? 37.902 33.682 23.445 1.00 18.92 200 ILE B N 1
ATOM 1432 C CA . ILE A 1 200 ? 36.756 33.089 24.068 1.00 20.13 200 ILE B CA 1
ATOM 1433 C C . ILE A 1 200 ? 37.142 32.020 25.094 1.00 20.38 200 ILE B C 1
ATOM 1434 O O . ILE A 1 200 ? 36.535 31.885 26.151 1.00 17.34 200 ILE B O 1
ATOM 1439 N N . GLY A 1 201 ? 38.167 31.232 24.773 1.00 19.26 201 GLY B N 1
ATOM 1440 C CA . GLY A 1 201 ? 38.627 30.171 25.683 1.00 18.70 201 GLY B CA 1
ATOM 1441 C C . GLY A 1 201 ? 39.144 30.767 26.981 1.00 20.42 201 GLY B C 1
ATOM 1442 O O . GLY A 1 201 ? 38.912 30.251 28.084 1.00 20.32 201 GLY B O 1
ATOM 1443 N N . SER A 1 202 ? 39.850 31.883 26.863 1.00 17.03 202 SER B N 1
ATOM 1444 C CA . SER A 1 202 ? 40.372 32.523 28.054 1.00 18.93 202 SER B CA 1
ATOM 1445 C C . SER A 1 202 ? 39.238 33.116 28.862 1.00 19.66 202 SER B C 1
ATOM 1446 O O . SER A 1 202 ? 39.282 33.047 30.093 1.00 19.41 202 SER B O 1
ATOM 1449 N N . LEU A 1 203 ? 38.219 33.649 28.189 1.00 17.96 203 LEU B N 1
ATOM 1450 C CA . LEU A 1 203 ? 37.047 34.169 28.878 1.00 18.14 203 LEU B CA 1
ATOM 1451 C C . LEU A 1 203 ? 36.365 33.013 29.597 1.00 19.03 203 LEU B C 1
ATOM 1452 O O . LEU A 1 203 ? 35.934 33.173 30.710 1.00 20.88 203 LEU B O 1
ATOM 1457 N N . GLN A 1 204 ? 36.260 31.851 28.962 1.00 21.76 204 GLN B N 1
ATOM 1458 C CA . GLN A 1 204 ? 35.708 30.687 29.642 1.00 21.14 204 GLN B CA 1
ATOM 1459 C C . GLN A 1 204 ? 36.551 30.387 30.874 1.00 19.32 204 GLN B C 1
ATOM 1460 O O . GLN A 1 204 ? 36.027 30.190 31.960 1.00 20.26 204 GLN B O 1
ATOM 1466 N N . ALA A 1 205 ? 37.860 30.340 30.733 1.00 17.56 205 ALA B N 1
ATOM 1467 C CA . ALA A 1 205 ? 38.675 30.045 31.902 1.00 17.62 205 ALA B CA 1
ATOM 1468 C C . ALA A 1 205 ? 38.371 31.052 33.020 1.00 19.23 205 ALA B C 1
ATOM 1469 O O . ALA A 1 205 ? 38.239 30.688 34.200 1.00 19.31 205 ALA B O 1
ATOM 1471 N N . MET A 1 206 ? 38.260 32.335 32.638 1.00 18.64 206 MET B N 1
ATOM 1472 C CA . MET A 1 206 ? 38.045 33.379 33.605 1.00 19.60 206 MET B CA 1
ATOM 1473 C C . MET A 1 206 ? 36.731 33.197 34.374 1.00 21.62 206 MET B C 1
ATOM 1474 O O . MET A 1 206 ? 36.722 33.248 35.595 1.00 22.36 206 MET B O 1
ATOM 1479 N N . GLU A 1 207 ? 35.644 32.981 33.651 1.00 19.41 207 GLU B N 1
ATOM 1480 C CA . GLU A 1 207 ? 34.337 32.858 34.238 1.00 21.39 207 GLU B CA 1
ATOM 1481 C C . GLU A 1 207 ? 34.307 31.589 35.116 1.00 21.27 207 GLU B C 1
ATOM 1482 O O . GLU A 1 207 ? 33.743 31.582 36.208 1.00 20.03 207 GLU B O 1
ATOM 1488 N N . ALA A 1 208 ? 34.948 30.537 34.621 1.00 22.39 208 ALA B N 1
ATOM 1489 C CA . ALA A 1 208 ? 35.061 29.304 35.385 1.00 23.92 208 ALA B CA 1
ATOM 1490 C C . ALA A 1 208 ? 35.730 29.590 36.749 1.00 24.24 208 ALA B C 1
ATOM 1491 O O . ALA A 1 208 ? 35.133 29.349 37.813 1.00 23.13 208 ALA B O 1
ATOM 1493 N N . ILE A 1 209 ? 36.921 30.168 36.723 1.00 25.52 209 ILE B N 1
ATOM 1494 C CA . ILE A 1 209 ? 37.609 30.511 37.961 1.00 25.28 209 ILE B CA 1
ATOM 1495 C C . ILE A 1 209 ? 36.764 31.376 38.878 1.00 25.45 209 ILE B C 1
ATOM 1496 O O . ILE A 1 209 ? 36.717 31.132 40.074 1.00 24.59 209 ILE B O 1
ATOM 1501 N N . LYS A 1 210 ? 36.146 32.404 38.306 1.00 22.94 210 LYS B N 1
ATOM 1502 C CA . LYS A 1 210 ? 35.283 33.274 39.047 1.00 23.00 210 LYS B CA 1
ATOM 1503 C C . LYS A 1 210 ? 34.176 32.446 39.717 1.00 25.09 210 LYS B C 1
ATOM 1504 O O . LYS A 1 210 ? 33.959 32.577 40.910 1.00 27.80 210 LYS B O 1
ATOM 1510 N N . MET A 1 211 ? 33.505 31.587 38.972 1.00 25.34 211 MET B N 1
ATOM 1511 C CA . MET A 1 211 ? 32.476 30.755 39.568 1.00 26.43 211 MET B CA 1
ATOM 1512 C C . MET A 1 211 ? 33.071 29.870 40.699 1.00 26.21 211 MET B C 1
ATOM 1513 O O . MET A 1 211 ? 32.548 29.806 41.800 1.00 28.00 211 MET B O 1
ATOM 1518 N N . LEU A 1 212 ? 34.149 29.167 40.412 1.00 24.17 212 LEU B N 1
ATOM 1519 C CA . LEU A 1 212 ? 34.701 28.196 41.346 1.00 22.15 212 LEU B CA 1
ATOM 1520 C C . LEU A 1 212 ? 35.111 28.865 42.590 1.00 24.30 212 LEU B C 1
ATOM 1521 O O . LEU A 1 212 ? 35.001 28.304 43.686 1.00 21.86 212 LEU B O 1
ATOM 1526 N N . ALA A 1 213 ? 35.551 30.101 42.462 1.00 24.85 213 ALA B N 1
ATOM 1527 C CA . ALA A 1 213 ? 36.011 30.750 43.668 1.00 26.25 213 ALA B CA 1
ATOM 1528 C C . ALA A 1 213 ? 35.040 31.751 44.192 1.00 24.44 213 ALA B C 1
ATOM 1529 O O . ALA A 1 213 ? 35.327 32.413 45.129 1.00 26.97 213 ALA B O 1
ATOM 1531 N N . GLY A 1 214 ? 33.865 31.826 43.636 1.00 26.33 214 GLY B N 1
ATOM 1532 C CA . GLY A 1 214 ? 32.951 32.857 44.072 1.00 28.56 214 GLY B CA 1
ATOM 1533 C C . GLY A 1 214 ? 33.526 34.254 43.976 1.00 29.83 214 GLY B C 1
ATOM 1534 O O . GLY A 1 214 ? 33.199 35.102 44.782 1.00 28.40 214 GLY B O 1
ATOM 1535 N N . TYR A 1 215 ? 34.312 34.516 42.932 1.00 28.82 215 TYR B N 1
ATOM 1536 C CA . TYR A 1 215 ? 34.974 35.796 42.766 1.00 27.97 215 TYR B CA 1
ATOM 1537 C C . TYR A 1 215 ? 34.341 36.641 41.629 1.00 26.84 215 TYR B C 1
ATOM 1538 O O . TYR A 1 215 ? 34.237 36.185 40.517 1.00 27.38 215 TYR B O 1
ATOM 1547 N N . GLY A 1 216 ? 33.909 37.865 41.932 1.00 26.02 216 GLY B N 1
ATOM 1548 C CA . GLY A 1 216 ? 33.295 38.755 40.974 1.00 24.80 216 GLY B CA 1
ATOM 1549 C C . GLY A 1 216 ? 31.927 38.273 40.557 1.00 27.33 216 GLY B C 1
ATOM 1550 O O . GLY A 1 216 ? 31.317 37.505 41.247 1.00 30.30 216 GLY B O 1
ATOM 1551 N N . LYS A 1 217 ? 31.441 38.707 39.409 1.00 29.72 217 LYS B N 1
ATOM 1552 C CA . LYS A 1 217 ? 30.105 38.373 38.970 1.00 30.60 217 LYS B CA 1
ATOM 1553 C C . LYS A 1 217 ? 30.100 37.625 37.675 1.00 28.57 217 LYS B C 1
ATOM 1554 O O . LYS A 1 217 ? 30.616 38.120 36.688 1.00 30.54 217 LYS B O 1
ATOM 1560 N N . PRO A 1 218 ? 29.435 36.467 37.628 1.00 30.52 218 PRO B N 1
ATOM 1561 C CA . PRO A 1 218 ? 29.482 35.675 36.401 1.00 29.09 218 PRO B CA 1
ATOM 1562 C C . PRO A 1 218 ? 28.687 36.276 35.279 1.00 30.72 218 PRO B C 1
ATOM 1563 O O . PRO A 1 218 ? 27.750 37.014 35.481 1.00 29.67 218 PRO B O 1
ATOM 1567 N N . ALA A 1 219 ? 29.049 35.902 34.066 1.00 27.66 219 ALA B N 1
ATOM 1568 C CA . ALA A 1 219 ? 28.365 36.391 32.896 1.00 29.25 219 ALA B CA 1
ATOM 1569 C C . ALA A 1 219 ? 27.105 35.553 32.619 1.00 26.20 219 ALA B C 1
ATOM 1570 O O . ALA A 1 219 ? 26.929 34.977 31.546 1.00 24.79 219 ALA B O 1
ATOM 1572 N N . SER A 1 220 ? 26.260 35.445 33.625 1.00 27.41 220 SER B N 1
ATOM 1573 C CA . SER A 1 220 ? 25.034 34.690 33.493 1.00 29.57 220 SER B CA 1
ATOM 1574 C C . SER A 1 220 ? 23.925 35.635 33.068 1.00 31.07 220 SER B C 1
ATOM 1575 O O . SER A 1 220 ? 24.003 36.811 33.355 1.00 32.45 220 SER B O 1
ATOM 1578 N N . GLY A 1 221 ? 22.877 35.120 32.422 1.00 30.76 221 GLY B N 1
ATOM 1579 C CA . GLY A 1 221 ? 21.776 35.961 31.978 1.00 31.96 221 GLY B CA 1
ATOM 1580 C C . GLY A 1 221 ? 22.056 36.846 30.765 1.00 31.27 221 GLY B C 1
ATOM 1581 O O . GLY A 1 221 ? 21.295 37.733 30.442 1.00 31.59 221 GLY B O 1
ATOM 1582 N N . LYS A 1 222 ? 23.175 36.603 30.106 1.00 32.23 222 LYS B N 1
ATOM 1583 C CA . LYS A 1 222 ? 23.560 37.355 28.949 1.00 32.05 222 LYS B CA 1
ATOM 1584 C C . LYS A 1 222 ? 24.432 36.502 28.028 1.00 32.54 222 LYS B C 1
ATOM 1585 O O . LYS A 1 222 ? 24.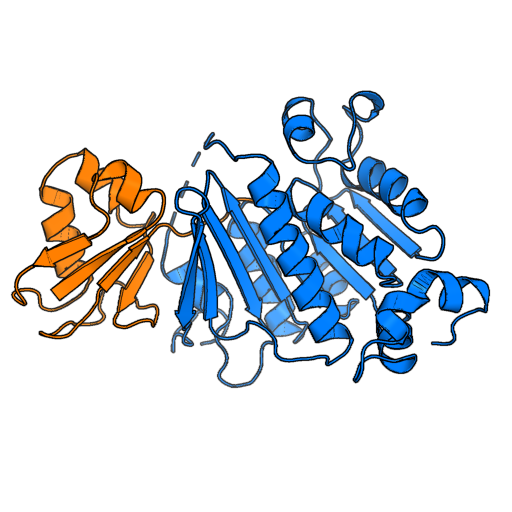953 35.451 28.439 1.00 32.10 222 LYS B O 1
ATOM 1591 N N . ILE A 1 223 ? 24.491 36.910 26.759 1.00 30.90 223 ILE B N 1
ATOM 1592 C CA . ILE A 1 223 ? 25.439 36.366 25.793 1.00 30.71 223 ILE B CA 1
ATOM 1593 C C . ILE A 1 223 ? 26.418 37.505 25.656 1.00 29.18 223 ILE B C 1
ATOM 1594 O O . ILE A 1 223 ? 25.997 38.643 25.377 1.00 29.89 223 ILE B O 1
ATOM 1599 N N . VAL A 1 224 ? 27.697 37.224 25.862 1.00 25.63 224 VAL B N 1
ATOM 1600 C CA . VAL A 1 224 ? 28.739 38.191 25.578 1.00 25.19 224 VAL B CA 1
ATOM 1601 C C . VAL A 1 224 ? 29.173 37.781 24.199 1.00 23.44 224 VAL B C 1
ATOM 1602 O O . VAL A 1 224 ? 29.513 36.645 23.977 1.00 25.45 224 VAL B O 1
ATOM 1606 N N . MET A 1 225 ? 29.081 38.711 23.265 1.00 24.86 225 MET B N 1
ATOM 1607 C CA . MET A 1 225 ? 29.371 38.436 21.858 1.00 25.41 225 MET B CA 1
ATOM 1608 C C . MET A 1 225 ? 30.536 39.318 21.487 1.00 22.81 225 MET B C 1
ATOM 1609 O O . MET A 1 225 ? 30.570 40.476 21.818 1.00 23.96 225 MET B O 1
ATOM 1614 N N . TYR A 1 226 ? 31.516 38.713 20.863 1.00 21.68 226 TYR B N 1
ATOM 1615 C CA . TYR A 1 226 ? 32.746 39.378 20.491 1.00 21.45 226 TYR B CA 1
ATOM 1616 C C . TYR A 1 226 ? 32.796 39.305 19.005 1.00 21.44 226 TYR B C 1
ATOM 1617 O O . TYR A 1 226 ? 32.773 38.211 18.403 1.00 17.16 226 TYR B O 1
ATOM 1626 N N . ASP A 1 227 ? 32.840 40.487 18.421 1.00 22.96 227 ASP B N 1
ATOM 1627 C CA . ASP A 1 227 ? 32.926 40.643 16.984 1.00 24.69 227 ASP B CA 1
ATOM 1628 C C . ASP A 1 227 ? 34.346 41.016 16.677 1.00 22.49 227 ASP B C 1
ATOM 1629 O O . ASP A 1 227 ? 34.712 42.160 16.784 1.00 26.16 227 ASP B O 1
ATOM 1634 N N . ALA A 1 228 ? 35.156 40.030 16.309 1.00 22.49 228 ALA B N 1
ATOM 1635 C CA . ALA A 1 228 ? 36.590 40.278 16.160 1.00 22.85 228 ALA B CA 1
ATOM 1636 C C . ALA A 1 228 ? 36.857 41.161 14.975 1.00 21.96 228 ALA B C 1
ATOM 1637 O O . ALA A 1 228 ? 37.873 41.834 14.905 1.00 20.76 228 ALA B O 1
ATOM 1639 N N . MET A 1 229 ? 35.978 41.094 14.002 1.00 22.79 229 MET B N 1
ATOM 1640 C CA . MET A 1 229 ? 36.195 41.837 12.812 1.00 20.09 229 MET B CA 1
ATOM 1641 C C . MET A 1 229 ? 36.256 43.264 13.155 1.00 22.89 229 MET B C 1
ATOM 1642 O O . MET A 1 229 ? 37.063 43.979 12.597 1.00 19.75 229 MET B O 1
ATOM 1647 N N . THR A 1 230 ? 35.389 43.726 14.054 1.00 25.23 230 THR B N 1
ATOM 1648 C CA . THR A 1 230 ? 35.436 45.116 14.428 1.00 25.15 230 THR B CA 1
ATOM 1649 C C . THR A 1 230 ? 35.956 45.341 15.833 1.00 27.49 230 THR B C 1
ATOM 1650 O O . THR A 1 230 ? 35.876 46.459 16.329 1.00 25.66 230 THR B O 1
ATOM 1654 N N . CYS A 1 231 ? 36.486 44.308 16.476 1.00 24.18 231 CYS B N 1
ATOM 1655 C CA . CYS A 1 231 ? 36.805 44.411 17.865 1.00 25.05 231 CYS B CA 1
ATOM 1656 C C . CYS A 1 231 ? 35.716 45.083 18.735 1.00 24.46 231 CYS B C 1
ATOM 1657 O O . CYS A 1 231 ? 36.018 45.967 19.483 1.00 27.80 231 CYS B O 1
ATOM 1660 N N . GLN A 1 232 ? 34.470 44.657 18.636 1.00 25.33 232 GLN B N 1
ATOM 1661 C CA . GLN A 1 232 ? 33.397 45.165 19.466 1.00 25.01 232 GLN B CA 1
ATOM 1662 C C . GLN A 1 232 ? 32.868 43.998 20.337 1.00 27.71 232 GLN B C 1
ATOM 1663 O O . GLN A 1 232 ? 32.998 42.822 19.993 1.00 25.90 232 GLN B O 1
ATOM 1669 N N . PHE A 1 233 ? 32.189 44.343 21.410 1.00 27.08 233 PHE B N 1
ATOM 1670 C CA . PHE A 1 233 ? 31.722 43.383 22.335 1.00 29.37 233 PHE B CA 1
ATOM 1671 C C . PHE A 1 233 ? 30.365 43.892 22.643 1.00 29.47 233 PHE B C 1
ATOM 1672 O O . PHE A 1 233 ? 30.226 45.047 22.979 1.00 30.48 233 PHE B O 1
ATOM 1680 N N . ARG A 1 234 ? 29.379 43.032 22.462 1.00 27.01 234 ARG B N 1
ATOM 1681 C CA . ARG A 1 234 ? 28.022 43.331 22.757 1.00 29.53 234 ARG B CA 1
ATOM 1682 C C . ARG A 1 234 ? 27.541 42.275 23.782 1.00 31.21 234 ARG B C 1
ATOM 1683 O O . ARG A 1 234 ? 27.855 41.082 23.692 1.00 28.00 234 ARG B O 1
ATOM 1691 N N . GLU A 1 235 ? 26.799 42.746 24.772 1.00 30.10 235 GLU B N 1
ATOM 1692 C CA . GLU A 1 235 ? 26.209 41.860 25.734 1.00 33.19 235 GLU B CA 1
ATOM 1693 C C . GLU A 1 235 ? 24.732 41.970 25.614 1.00 35.31 235 GLU B C 1
ATOM 1694 O O . GLU A 1 235 ? 24.212 42.984 25.954 1.00 38.15 235 GLU B O 1
ATOM 1700 N N . MET A 1 236 ? 24.079 40.930 25.107 1.00 35.31 236 MET B N 1
ATOM 1701 C CA . MET A 1 236 ? 22.654 40.851 24.937 1.00 37.11 236 MET B CA 1
ATOM 1702 C C . MET A 1 236 ? 22.120 40.052 26.109 1.00 37.04 236 MET B C 1
ATOM 1703 O O . MET A 1 236 ? 22.628 38.995 26.435 1.00 33.72 236 MET B O 1
ATOM 1708 N N . LYS A 1 237 ? 21.078 40.533 26.732 1.00 36.86 237 LYS B N 1
ATOM 1709 C CA . LYS A 1 237 ? 20.491 39.854 27.863 1.00 37.01 237 LYS B CA 1
ATOM 1710 C C . LYS A 1 237 ? 19.729 38.634 27.410 1.00 34.73 237 LYS B C 1
ATOM 1711 O O . LYS A 1 237 ? 19.054 38.646 26.387 1.00 32.86 237 LYS B O 1
ATOM 1717 N N . LEU A 1 238 ? 19.854 37.567 28.178 1.00 31.61 238 LEU B N 1
ATOM 1718 C CA . LEU A 1 238 ? 19.172 36.331 27.849 1.00 36.03 238 LEU B CA 1
ATOM 1719 C C . LEU A 1 238 ? 18.097 36.093 28.888 1.00 37.65 238 LEU B C 1
ATOM 1720 O O . LEU A 1 238 ? 18.371 36.038 30.096 1.00 37.84 238 LEU B O 1
ATOM 1725 N N . MET A 1 239 ? 16.863 36.011 28.419 1.00 40.60 239 MET B N 1
ATOM 1726 C CA . MET A 1 239 ? 15.730 35.721 29.283 1.00 44.00 239 MET B CA 1
ATOM 1727 C C . MET A 1 239 ? 15.280 34.282 29.191 1.00 43.81 239 MET B C 1
ATOM 1728 O O . MET A 1 239 ? 15.384 33.644 28.154 1.00 40.75 239 MET B O 1
ATOM 1733 N N . ARG A 1 240 ? 14.705 33.797 30.280 1.00 48.02 240 ARG B N 1
ATOM 1734 C CA . ARG A 1 240 ? 14.179 32.446 30.334 1.00 50.85 240 ARG B CA 1
ATOM 1735 C C . ARG A 1 240 ? 12.964 32.338 29.436 1.00 52.99 240 ARG B C 1
ATOM 1736 O O . ARG A 1 240 ? 12.100 33.204 29.493 1.00 52.84 240 ARG B O 1
ATOM 1744 N N . ASN A 1 241 ? 12.900 31.298 28.608 1.00 53.68 241 ASN B N 1
ATOM 1745 C CA . ASN A 1 241 ? 11.724 31.063 27.786 1.00 56.93 241 ASN B CA 1
ATOM 1746 C C . ASN A 1 241 ? 10.724 30.161 28.517 1.00 59.24 241 ASN B C 1
ATOM 1747 O O . ASN A 1 241 ? 10.969 28.979 28.750 1.00 59.59 241 ASN B O 1
ATOM 1752 N N . PRO A 1 242 ? 9.591 30.751 28.873 1.00 60.71 242 PRO B N 1
ATOM 1753 C CA . PRO A 1 242 ? 8.493 30.087 29.570 1.00 59.62 242 PRO B CA 1
ATOM 1754 C C . PRO A 1 242 ? 8.332 28.619 29.255 1.00 58.69 242 PRO B C 1
ATOM 1755 O O . PRO A 1 242 ? 8.160 27.811 30.164 1.00 59.21 242 PRO B O 1
ATOM 1759 N N . GLY A 1 243 ? 8.326 28.295 27.966 1.00 57.53 243 GLY B N 1
ATOM 1760 C CA . GLY A 1 243 ? 8.160 26.922 27.527 1.00 57.61 243 GLY B CA 1
ATOM 1761 C C . GLY A 1 243 ? 9.446 26.271 27.044 1.00 57.39 243 GLY B C 1
ATOM 1762 O O . GLY A 1 243 ? 9.408 25.367 26.203 1.00 60.88 243 GLY B O 1
ATOM 1763 N N . CYS A 1 244 ? 10.591 26.728 27.555 1.00 55.23 244 CYS B N 1
ATOM 1764 C CA . CYS A 1 244 ? 11.849 26.098 27.245 1.00 49.73 244 CYS B CA 1
ATOM 1765 C C . CYS A 1 244 ? 11.563 24.675 27.606 1.00 49.38 244 CYS B C 1
ATOM 1766 O O . CYS A 1 244 ? 11.070 24.415 28.698 1.00 45.31 244 CYS B O 1
ATOM 1769 N N . GLU A 1 245 ? 11.896 23.759 26.699 1.00 49.67 245 GLU B N 1
ATOM 1770 C CA . GLU A 1 245 ? 11.729 22.322 26.906 1.00 51.11 245 GLU B CA 1
ATOM 1771 C C . GLU A 1 245 ? 12.489 21.847 28.159 1.00 51.09 245 GLU B C 1
ATOM 1772 O O . GLU A 1 245 ? 11.996 21.030 28.951 1.00 51.45 245 GLU B O 1
ATOM 1778 N N . VAL A 1 246 ? 13.696 22.356 28.343 1.00 48.32 246 VAL B N 1
ATOM 1779 C CA . VAL A 1 246 ? 14.475 21.953 29.494 1.00 46.20 246 VAL B CA 1
ATOM 1780 C C . VAL A 1 246 ? 14.102 22.706 30.765 1.00 46.41 246 VAL B C 1
ATOM 1781 O O . VAL A 1 246 ? 13.833 22.083 31.790 1.00 41.43 246 VAL B O 1
ATOM 1785 N N . CYS A 1 247 ? 14.132 24.041 30.730 1.00 46.34 247 CYS B N 1
ATOM 1786 C CA . CYS A 1 247 ? 13.902 24.771 31.977 1.00 46.48 247 CYS B CA 1
ATOM 1787 C C . CYS A 1 247 ? 12.502 25.364 32.075 1.00 50.47 247 CYS B C 1
ATOM 1788 O O . CYS A 1 247 ? 12.178 26.002 33.061 1.00 51.86 247 CYS B O 1
ATOM 1791 N N . GLY A 1 248 ? 11.655 25.109 31.087 1.00 56.20 248 GLY B N 1
ATOM 1792 C CA . GLY A 1 248 ? 10.321 25.695 31.075 1.00 59.92 248 GLY B CA 1
ATOM 1793 C C . GLY A 1 248 ? 9.344 25.048 32.037 1.00 61.95 248 GLY B C 1
ATOM 1794 O O . GLY A 1 248 ? 9.475 25.175 33.265 1.00 65.20 248 GLY B O 1
ATOM 1795 N N . ILE B 2 2 ? 14.022 53.134 13.532 1.00 83.69 2 ILE D N 1
ATOM 1796 C CA . ILE B 2 2 ? 14.522 51.834 14.089 1.00 82.14 2 ILE D CA 1
ATOM 1797 C C . ILE B 2 2 ? 15.970 51.559 13.767 1.00 79.29 2 ILE D C 1
ATOM 1798 O O . ILE B 2 2 ? 16.308 51.173 12.644 1.00 81.65 2 ILE D O 1
ATOM 1803 N N . LYS B 2 3 ? 16.824 51.766 14.749 1.00 73.83 3 LYS D N 1
ATOM 1804 C CA . LYS B 2 3 ? 18.171 51.291 14.639 1.00 70.37 3 LYS D CA 1
ATOM 1805 C C . LYS B 2 3 ? 18.055 49.729 14.505 1.00 66.95 3 LYS D C 1
ATOM 1806 O O . LYS B 2 3 ? 17.638 49.046 15.440 1.00 66.11 3 LYS D O 1
ATOM 1812 N N . VAL B 2 4 ? 18.308 49.174 13.318 1.00 60.94 4 VAL D N 1
ATOM 1813 C CA . VAL B 2 4 ? 18.484 47.738 13.210 1.00 56.50 4 VAL D CA 1
ATOM 1814 C C . VAL B 2 4 ? 19.963 47.651 13.045 1.00 52.83 4 VAL D C 1
ATOM 1815 O O . VAL B 2 4 ? 20.511 48.278 12.141 1.00 49.84 4 VAL D O 1
ATOM 1819 N N . LEU B 2 5 ? 20.633 46.927 13.922 1.00 49.39 5 LEU D N 1
ATOM 1820 C CA . LEU B 2 5 ? 22.083 46.786 13.799 1.00 46.12 5 LEU D CA 1
ATOM 1821 C C . LEU B 2 5 ? 22.394 45.404 13.290 1.00 41.02 5 LEU D C 1
ATOM 1822 O O . LEU B 2 5 ? 21.597 44.503 13.444 1.00 41.85 5 LEU D O 1
ATOM 1827 N N . PHE B 2 6 ? 23.527 45.249 12.638 1.00 39.41 6 PHE D N 1
ATOM 1828 C CA . PHE B 2 6 ? 23.935 43.961 12.122 1.00 36.97 6 PHE D CA 1
ATOM 1829 C C . PHE B 2 6 ? 25.312 43.712 12.662 1.00 36.09 6 PHE D C 1
ATOM 1830 O O . PHE B 2 6 ? 26.148 44.596 12.658 1.00 34.24 6 PHE D O 1
ATOM 1838 N N . PHE B 2 7 ? 25.544 42.497 13.136 1.00 34.29 7 PHE D N 1
ATOM 1839 C CA . PHE B 2 7 ? 26.833 42.198 13.725 1.00 34.62 7 PHE D CA 1
ATOM 1840 C C . PHE B 2 7 ? 27.465 40.997 13.049 1.00 32.99 7 PHE D C 1
ATOM 1841 O O . PHE B 2 7 ? 26.760 40.194 12.419 1.00 27.66 7 PHE D O 1
ATOM 1849 N N . ALA B 2 8 ? 28.800 40.980 13.130 1.00 28.74 8 ALA D N 1
ATOM 1850 C CA . ALA B 2 8 ? 29.654 39.924 12.652 1.00 26.94 8 ALA D CA 1
ATOM 1851 C C . ALA B 2 8 ? 29.310 39.497 11.260 1.00 28.11 8 ALA D C 1
ATOM 1852 O O . ALA B 2 8 ? 29.203 40.284 10.355 1.00 27.13 8 ALA D O 1
ATOM 1854 N N . GLN B 2 9 ? 29.141 38.211 11.051 1.00 27.52 9 GLN D N 1
ATOM 1855 C CA . GLN B 2 9 ? 28.899 37.810 9.701 1.00 28.31 9 GLN D CA 1
ATOM 1856 C C . GLN B 2 9 ? 27.658 38.488 9.040 1.00 30.46 9 GLN D C 1
ATOM 1857 O O . GLN B 2 9 ? 27.639 38.706 7.824 1.00 31.48 9 GLN D O 1
ATOM 1863 N N . VAL B 2 10 ? 26.601 38.783 9.802 1.00 33.25 10 VAL D N 1
ATOM 1864 C CA . VAL B 2 10 ? 25.425 39.422 9.205 1.00 30.95 10 VAL D CA 1
ATOM 1865 C C . VAL B 2 10 ? 25.937 40.703 8.532 1.00 30.84 10 VAL D C 1
ATOM 1866 O O . VAL B 2 10 ? 25.736 40.893 7.353 1.00 31.70 10 VAL D O 1
ATOM 1870 N N . ARG B 2 11 ? 26.631 41.541 9.291 1.00 30.48 11 ARG D N 1
ATOM 1871 C CA . ARG B 2 11 ? 27.162 42.815 8.824 1.00 31.71 11 ARG D CA 1
ATOM 1872 C C . ARG B 2 11 ? 28.045 42.648 7.619 1.00 33.76 11 ARG D C 1
ATOM 1873 O O . ARG B 2 11 ? 27.906 43.347 6.623 1.00 31.93 11 ARG D O 1
ATOM 1881 N N . GLU B 2 12 ? 28.966 41.712 7.727 1.00 32.91 12 GLU D N 1
ATOM 1882 C CA . GLU B 2 12 ? 29.889 41.481 6.664 1.00 35.40 12 GLU D CA 1
ATOM 1883 C C . GLU B 2 12 ? 29.145 41.096 5.368 1.00 35.51 12 GLU D C 1
ATOM 1884 O O . GLU B 2 12 ? 29.487 41.564 4.308 1.00 35.95 12 GLU D O 1
ATOM 1890 N N . LEU B 2 13 ? 28.116 40.273 5.473 1.00 34.78 13 LEU D N 1
ATOM 1891 C CA . LEU B 2 13 ?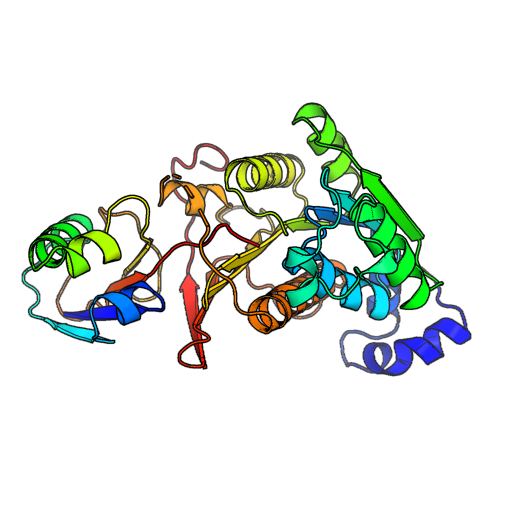 27.348 39.873 4.307 1.00 35.97 13 LEU D CA 1
ATOM 1892 C C . LEU B 2 13 ? 26.505 41.012 3.667 1.00 36.04 13 LEU D C 1
ATOM 1893 O O . LEU B 2 13 ? 26.460 41.133 2.446 1.00 34.17 13 LEU D O 1
ATOM 1898 N N . VAL B 2 14 ? 25.880 41.847 4.491 1.00 37.60 14 VAL D N 1
ATOM 1899 C CA . VAL B 2 14 ? 24.970 42.858 3.980 1.00 38.25 14 VAL D CA 1
ATOM 1900 C C . VAL B 2 14 ? 25.647 44.187 3.770 1.00 39.26 14 VAL D C 1
ATOM 1901 O O . VAL B 2 14 ? 25.036 45.109 3.220 1.00 40.71 14 VAL D O 1
ATOM 1905 N N . GLY B 2 15 ? 26.871 44.315 4.267 1.00 37.83 15 GLY D N 1
ATOM 1906 C CA . GLY B 2 15 ? 27.677 45.494 4.022 1.00 36.55 15 GLY D CA 1
ATOM 1907 C C . GLY B 2 15 ? 27.282 46.747 4.769 1.00 34.50 15 GLY D C 1
ATOM 1908 O O . GLY B 2 15 ? 27.649 47.857 4.427 1.00 36.09 15 GLY D O 1
ATOM 1909 N N . THR B 2 16 ? 26.527 46.606 5.808 1.00 33.79 16 THR D N 1
ATOM 1910 C CA . THR B 2 16 ? 26.228 47.788 6.595 1.00 34.48 16 THR D CA 1
ATOM 1911 C C . THR B 2 16 ? 26.143 47.398 8.062 1.00 34.77 16 THR D C 1
ATOM 1912 O O . THR B 2 16 ? 25.680 46.312 8.389 1.00 35.53 16 THR D O 1
ATOM 1916 N N . ASP B 2 17 ? 26.616 48.271 8.933 1.00 40.89 17 ASP D N 1
ATOM 1917 C CA . ASP B 2 17 ? 26.623 47.977 10.365 1.00 45.66 17 ASP D CA 1
ATOM 1918 C C . ASP B 2 17 ? 25.267 48.318 10.930 1.00 47.53 17 ASP D C 1
ATOM 1919 O O . ASP B 2 17 ? 24.867 47.861 11.990 1.00 46.41 17 ASP D O 1
ATOM 1924 N N . ALA B 2 18 ? 24.542 49.125 10.186 1.00 51.45 18 ALA D N 1
ATOM 1925 C CA . ALA B 2 18 ? 23.252 49.599 10.642 1.00 54.53 18 ALA D CA 1
ATOM 1926 C C . ALA B 2 18 ? 22.475 50.343 9.564 1.00 57.60 18 ALA D C 1
ATOM 1927 O O . ALA B 2 18 ? 23.030 50.995 8.659 1.00 56.79 18 ALA D O 1
ATOM 1929 N N . THR B 2 19 ? 21.170 50.258 9.668 1.00 60.04 19 THR D N 1
ATOM 1930 C CA . THR B 2 19 ? 20.384 51.040 8.776 1.00 62.93 19 THR D CA 1
ATOM 1931 C C . THR B 2 19 ? 19.242 51.598 9.541 1.00 68.10 19 THR D C 1
ATOM 1932 O O . THR B 2 19 ? 18.355 50.858 9.997 1.00 66.23 19 THR D O 1
ATOM 1936 N N . GLU B 2 20 ? 19.320 52.914 9.742 1.00 73.32 20 GLU D N 1
ATOM 1937 C CA . GLU B 2 20 ? 18.231 53.643 10.355 1.00 75.59 20 GLU D CA 1
ATOM 1938 C C . GLU B 2 20 ? 17.063 53.426 9.429 1.00 76.50 20 GLU D C 1
ATOM 1939 O O . GLU B 2 20 ? 17.100 53.868 8.279 1.00 77.83 20 GLU D O 1
ATOM 1945 N N . VAL B 2 21 ? 16.052 52.714 9.894 1.00 77.37 21 VAL D N 1
ATOM 1946 C CA . VAL B 2 21 ? 14.887 52.484 9.065 1.00 79.35 21 VAL D CA 1
ATOM 1947 C C . VAL B 2 21 ? 13.714 53.156 9.702 1.00 81.51 21 VAL D C 1
ATOM 1948 O O . VAL B 2 21 ? 13.809 53.737 10.788 1.00 79.84 21 VAL D O 1
ATOM 1952 N N . ALA B 2 22 ? 12.603 53.119 8.994 1.00 83.65 22 ALA D N 1
ATOM 1953 C CA . ALA B 2 22 ? 11.402 53.618 9.581 1.00 84.40 22 ALA D CA 1
ATOM 1954 C C . ALA B 2 22 ? 10.679 52.476 10.347 1.00 84.56 22 ALA D C 1
ATOM 1955 O O . ALA B 2 22 ? 10.787 51.260 10.053 1.00 83.43 22 ALA D O 1
ATOM 1957 N N . ALA B 2 23 ? 9.963 52.955 11.357 1.00 83.83 23 ALA D N 1
ATOM 1958 C CA . ALA B 2 23 ? 9.258 52.159 12.348 1.00 81.90 23 ALA D CA 1
ATOM 1959 C C . ALA B 2 23 ? 8.015 51.432 11.800 1.00 79.24 23 ALA D C 1
ATOM 1960 O O . ALA B 2 23 ? 7.022 51.244 12.503 1.00 78.40 23 ALA D O 1
ATOM 1962 N N . ASP B 2 24 ? 8.106 50.955 10.571 1.00 75.73 24 ASP D N 1
ATOM 1963 C CA . ASP B 2 24 ? 6.952 50.397 9.901 1.00 74.52 24 ASP D CA 1
ATOM 1964 C C . ASP B 2 24 ? 6.833 48.932 10.106 1.00 70.53 24 ASP D C 1
ATOM 1965 O O . ASP B 2 24 ? 6.052 48.267 9.429 1.00 68.19 24 ASP D O 1
ATOM 1970 N N . PHE B 2 25 ? 7.590 48.416 11.060 1.00 69.09 25 PHE D N 1
ATOM 1971 C CA . PHE B 2 25 ? 7.557 46.975 11.289 1.00 67.16 25 PHE D CA 1
ATOM 1972 C C . PHE B 2 25 ? 6.967 46.624 12.628 1.00 64.86 25 PHE D C 1
ATOM 1973 O O . PHE B 2 25 ? 7.215 47.291 13.619 1.00 58.80 25 PHE D O 1
ATOM 1981 N N . PRO B 2 26 ? 6.190 45.547 12.647 1.00 65.27 26 PRO D N 1
ATOM 1982 C CA . PRO B 2 26 ? 5.458 45.177 13.851 1.00 67.02 26 PRO D CA 1
ATOM 1983 C C . PRO B 2 26 ? 6.372 44.529 14.867 1.00 67.39 26 PRO D C 1
ATOM 1984 O O . PRO B 2 26 ? 6.369 44.852 16.079 1.00 70.38 26 PRO D O 1
ATOM 1988 N N . THR B 2 27 ? 7.210 43.655 14.325 1.00 64.54 27 THR D N 1
ATOM 1989 C CA . THR B 2 27 ? 7.920 42.675 15.110 1.00 61.07 27 THR D CA 1
ATOM 1990 C C . THR B 2 27 ? 9.323 42.504 14.659 1.00 61.58 27 THR D C 1
ATOM 1991 O O . THR B 2 27 ? 9.921 43.392 14.029 1.00 60.98 27 THR D O 1
ATOM 1995 N N . VAL B 2 28 ? 9.797 41.289 14.945 1.00 58.69 28 VAL D N 1
ATOM 1996 C CA . VAL B 2 28 ? 11.062 40.811 14.458 1.00 56.81 28 VAL D CA 1
ATOM 1997 C C . VAL B 2 28 ? 10.895 39.837 13.285 1.00 54.13 28 VAL D C 1
ATOM 1998 O O . VAL B 2 28 ? 11.572 39.966 12.283 1.00 52.12 28 VAL D O 1
ATOM 2002 N N . GLU B 2 29 ? 10.005 38.875 13.333 1.00 53.50 29 GLU D N 1
ATOM 2003 C CA . GLU B 2 29 ? 9.958 38.012 12.152 1.00 55.47 29 GLU D CA 1
ATOM 2004 C C . GLU B 2 29 ? 9.364 38.698 10.942 1.00 56.97 29 GLU D C 1
ATOM 2005 O O . GLU B 2 29 ? 9.364 38.102 9.853 1.00 55.25 29 GLU D O 1
ATOM 2011 N N . ALA B 2 30 ? 8.844 39.926 11.125 1.00 56.72 30 ALA D N 1
ATOM 2012 C CA . ALA B 2 30 ? 8.256 40.658 10.021 1.00 54.36 30 ALA D CA 1
ATOM 2013 C C . ALA B 2 30 ? 9.388 41.391 9.371 1.00 51.93 30 ALA D C 1
ATOM 2014 O O . ALA B 2 30 ? 9.513 41.368 8.154 1.00 51.78 30 ALA D O 1
ATOM 2016 N N . LEU B 2 31 ? 10.223 42.017 10.200 1.00 50.59 31 LEU D N 1
ATOM 2017 C CA . LEU B 2 31 ? 11.421 42.705 9.738 1.00 51.31 31 LEU D CA 1
ATOM 2018 C C . LEU B 2 31 ? 12.294 41.714 8.948 1.00 48.71 31 LEU D C 1
ATOM 2019 O O . LEU B 2 31 ? 12.557 41.872 7.765 1.00 46.90 31 LEU D O 1
ATOM 2024 N N . ARG B 2 32 ? 12.689 40.647 9.601 1.00 48.77 32 ARG D N 1
ATOM 2025 C CA . ARG B 2 32 ? 13.615 39.727 8.983 1.00 49.80 32 ARG D CA 1
ATOM 2026 C C . ARG B 2 32 ? 13.225 39.382 7.561 1.00 48.32 32 ARG D C 1
ATOM 2027 O O . ARG B 2 32 ? 14.063 39.334 6.656 1.00 45.97 32 ARG D O 1
ATOM 2035 N N . GLN B 2 33 ? 11.953 39.064 7.406 1.00 47.50 33 GLN D N 1
ATOM 2036 C CA . GLN B 2 33 ? 11.394 38.675 6.137 1.00 49.09 33 GLN D CA 1
ATOM 2037 C C . GLN B 2 33 ? 11.624 39.780 5.143 1.00 47.51 33 GLN D C 1
ATOM 2038 O O . GLN B 2 33 ? 12.149 39.587 4.038 1.00 45.20 33 GLN D O 1
ATOM 2044 N N . HIS B 2 34 ? 11.236 40.962 5.569 1.00 45.60 34 HIS D N 1
ATOM 2045 C CA . HIS B 2 34 ? 11.353 42.082 4.719 1.00 45.95 34 HIS D CA 1
ATOM 2046 C C . HIS B 2 34 ? 12.786 42.155 4.276 1.00 45.26 34 HIS D C 1
ATOM 2047 O O . HIS B 2 34 ? 13.073 41.969 3.105 1.00 45.58 34 HIS D O 1
ATOM 2054 N N . MET B 2 35 ? 13.682 42.407 5.227 1.00 42.91 35 MET D N 1
ATOM 2055 C CA . MET B 2 35 ? 15.076 42.627 4.903 1.00 40.76 35 MET D CA 1
ATOM 2056 C C . MET B 2 35 ? 15.675 41.471 4.106 1.00 37.06 35 MET D C 1
ATOM 2057 O O . MET B 2 35 ? 16.431 41.700 3.184 1.00 34.55 35 MET D O 1
ATOM 2062 N N . ALA B 2 36 ? 15.283 40.239 4.379 1.00 37.10 36 ALA D N 1
ATOM 2063 C CA . ALA B 2 36 ? 15.814 39.099 3.619 1.00 38.98 36 ALA D CA 1
ATOM 2064 C C . ALA B 2 36 ? 15.469 39.149 2.132 1.00 42.79 36 ALA D C 1
ATOM 2065 O O . ALA B 2 36 ? 16.195 38.616 1.290 1.00 43.60 36 ALA D O 1
ATOM 2067 N N . ALA B 2 37 ? 14.324 39.737 1.817 1.00 41.59 37 ALA D N 1
ATOM 2068 C CA . ALA B 2 37 ? 13.858 39.774 0.443 1.00 41.93 37 ALA D CA 1
ATOM 2069 C C . ALA B 2 37 ? 14.652 40.782 -0.371 1.00 41.94 37 ALA D C 1
ATOM 2070 O O . ALA B 2 37 ? 14.517 40.809 -1.567 1.00 41.01 37 ALA D O 1
ATOM 2072 N N . GLN B 2 38 ? 15.464 41.623 0.252 1.00 43.00 38 GLN D N 1
ATOM 2073 C CA . GLN B 2 38 ? 16.188 42.633 -0.517 1.00 45.18 38 GLN D CA 1
ATOM 2074 C C . GLN B 2 38 ? 17.197 42.099 -1.501 1.00 47.21 38 GLN D C 1
ATOM 2075 O O . GLN B 2 38 ? 17.482 42.798 -2.467 1.00 47.48 38 GLN D O 1
ATOM 2081 N N . SER B 2 39 ? 17.759 40.912 -1.221 1.00 46.36 39 SER D N 1
ATOM 2082 C CA . SER B 2 39 ? 18.797 40.291 -2.041 1.00 48.06 39 SER D CA 1
ATOM 2083 C C . SER B 2 39 ? 19.196 38.910 -1.472 1.00 49.61 39 SER D C 1
ATOM 2084 O O . SER B 2 39 ? 18.941 38.602 -0.284 1.00 46.12 39 SER D O 1
ATOM 2087 N N . ASP B 2 40 ? 19.829 38.082 -2.304 1.00 48.63 40 ASP D N 1
ATOM 2088 C CA . ASP B 2 40 ? 20.247 36.770 -1.836 1.00 51.59 40 ASP D CA 1
ATOM 2089 C C . ASP B 2 40 ? 21.255 36.967 -0.715 1.00 49.01 40 ASP D C 1
ATOM 2090 O O . ASP B 2 40 ? 21.289 36.197 0.233 1.00 49.07 40 ASP D O 1
ATOM 2095 N N . ARG B 2 41 ? 22.057 38.019 -0.821 1.00 47.92 41 ARG D N 1
ATOM 2096 C CA . ARG B 2 41 ? 23.062 38.271 0.185 1.00 47.12 41 ARG D CA 1
ATOM 2097 C C . ARG B 2 41 ? 22.290 38.450 1.468 1.00 45.92 41 ARG D C 1
ATOM 2098 O O . ARG B 2 41 ? 22.556 37.793 2.477 1.00 45.05 41 ARG D O 1
ATOM 2106 N N . TRP B 2 42 ? 21.286 39.309 1.395 1.00 43.24 42 TRP D N 1
ATOM 2107 C CA . TRP B 2 42 ? 20.379 39.532 2.514 1.00 41.55 42 TRP D CA 1
ATOM 2108 C C . TRP B 2 42 ? 19.698 38.271 3.017 1.00 40.81 42 TRP D C 1
ATOM 2109 O O . TRP B 2 42 ? 19.607 38.033 4.218 1.00 40.94 42 TRP D O 1
ATOM 2120 N N . ALA B 2 43 ? 19.221 37.448 2.101 1.00 41.30 43 ALA D N 1
ATOM 2121 C CA . ALA B 2 43 ? 18.548 36.276 2.526 1.00 41.59 43 ALA D CA 1
ATOM 2122 C C . ALA B 2 43 ? 19.477 35.340 3.274 1.00 43.32 43 ALA D C 1
ATOM 2123 O O . ALA B 2 43 ? 19.109 34.769 4.312 1.00 41.27 43 ALA D O 1
ATOM 2125 N N . LEU B 2 44 ? 20.678 35.158 2.755 1.00 43.13 44 LEU D N 1
ATOM 2126 C CA . LEU B 2 44 ? 21.607 34.279 3.422 1.00 43.89 44 LEU D CA 1
ATOM 2127 C C . LEU B 2 44 ? 21.914 34.872 4.807 1.00 42.42 44 LEU D C 1
ATOM 2128 O O . LEU B 2 44 ? 21.772 34.225 5.830 1.00 39.32 44 LEU D O 1
ATOM 2133 N N . ALA B 2 45 ? 22.256 36.146 4.842 1.00 42.65 45 ALA D N 1
ATOM 2134 C CA . ALA B 2 45 ? 22.647 36.756 6.093 1.00 40.34 45 ALA D CA 1
ATOM 2135 C C . ALA B 2 45 ? 21.575 36.630 7.128 1.00 41.27 45 ALA D C 1
ATOM 2136 O O . ALA B 2 45 ? 21.870 36.284 8.277 1.00 41.77 45 ALA D O 1
ATOM 2138 N N . LEU B 2 46 ? 20.335 36.901 6.737 1.00 41.19 46 LEU D N 1
ATOM 2139 C CA . LEU B 2 46 ? 19.248 36.908 7.700 1.00 41.12 46 LEU D CA 1
ATOM 2140 C C . LEU B 2 46 ? 18.439 35.651 7.618 1.00 43.06 46 LEU D C 1
ATOM 2141 O O . LEU B 2 46 ? 17.328 35.610 8.079 1.00 44.56 46 LEU D O 1
ATOM 2146 N N . GLU B 2 47 ? 19.018 34.615 7.036 1.00 47.46 47 GLU D N 1
ATOM 2147 C CA . GLU B 2 47 ? 18.376 33.329 6.915 1.00 50.61 47 GLU D CA 1
ATOM 2148 C C . GLU B 2 47 ? 17.842 32.794 8.233 1.00 56.00 47 GLU D C 1
ATOM 2149 O O . GLU B 2 47 ? 18.570 32.672 9.220 1.00 55.36 47 GLU D O 1
ATOM 2155 N N . ASP B 2 48 ? 16.558 32.453 8.240 1.00 61.08 48 ASP D N 1
ATOM 2156 C CA . ASP B 2 48 ? 15.935 31.910 9.434 1.00 62.47 48 ASP D CA 1
ATOM 2157 C C . ASP B 2 48 ? 16.694 30.666 9.820 1.00 62.02 48 ASP D C 1
ATOM 2158 O O . ASP B 2 48 ? 17.109 29.875 8.948 1.00 61.70 48 ASP D O 1
ATOM 2163 N N . GLY B 2 49 ? 16.863 30.498 11.127 1.00 60.58 49 GLY D N 1
ATOM 2164 C CA . GLY B 2 49 ? 17.564 29.351 11.675 1.00 60.29 49 GLY D CA 1
ATOM 2165 C C . GLY B 2 49 ? 19.009 29.725 11.935 1.00 58.68 49 GLY D C 1
ATOM 2166 O O . GLY B 2 49 ? 19.559 29.356 12.959 1.00 60.82 49 GLY D O 1
ATOM 2167 N N . LYS B 2 50 ? 19.616 30.479 11.020 1.00 55.16 50 LYS D N 1
ATOM 2168 C CA . LYS B 2 50 ? 21.023 30.870 11.131 1.00 51.72 50 LYS D CA 1
ATOM 2169 C C . LYS B 2 50 ? 21.120 32.324 11.627 1.00 46.19 50 LYS D C 1
ATOM 2170 O O . LYS B 2 50 ? 21.990 33.106 11.205 1.00 44.42 50 LYS D O 1
ATOM 2176 N N . LEU B 2 51 ? 20.224 32.686 12.536 1.00 40.75 51 LEU D N 1
ATOM 2177 C CA . LEU B 2 51 ? 20.140 34.054 12.980 1.00 37.51 51 LEU D CA 1
ATOM 2178 C C . LEU B 2 51 ? 19.611 34.253 14.392 1.00 36.11 51 LEU D C 1
ATOM 2179 O O . LEU B 2 51 ? 18.809 33.501 14.919 1.00 33.04 51 LEU D O 1
ATOM 2184 N N . LEU B 2 52 ? 20.057 35.314 15.010 1.00 35.53 52 LEU D N 1
ATOM 2185 C CA . LEU B 2 52 ? 19.597 35.592 16.323 1.00 37.53 52 LEU D CA 1
ATOM 2186 C C . LEU B 2 52 ? 19.184 37.010 16.300 1.00 35.69 52 LEU D C 1
ATOM 2187 O O . LEU B 2 52 ? 19.783 37.787 15.605 1.00 35.43 52 LEU D O 1
ATOM 2192 N N . ALA B 2 53 ? 18.240 37.358 17.158 1.00 37.69 53 ALA D N 1
ATOM 2193 C CA . ALA B 2 53 ? 17.732 38.707 17.217 1.00 37.51 53 ALA D CA 1
ATOM 2194 C C . ALA B 2 53 ? 17.605 39.167 18.632 1.00 36.62 53 ALA D C 1
ATOM 2195 O O . ALA B 2 53 ? 17.156 38.419 19.496 1.00 37.15 53 ALA D O 1
ATOM 2197 N N . ALA B 2 54 ? 18.053 40.387 18.879 1.00 39.19 54 ALA D N 1
ATOM 2198 C CA . ALA B 2 54 ? 17.826 41.035 20.152 1.00 42.48 54 ALA D CA 1
ATOM 2199 C C . ALA B 2 54 ? 16.939 42.284 19.935 1.00 46.27 54 ALA D C 1
ATOM 2200 O O . ALA B 2 54 ? 17.109 42.996 18.930 1.00 48.03 54 ALA D O 1
ATOM 2202 N N . VAL B 2 55 ? 15.997 42.560 20.844 1.00 48.11 55 VAL D N 1
ATOM 2203 C CA . VAL B 2 55 ? 15.272 43.837 20.766 1.00 49.23 55 VAL D CA 1
ATOM 2204 C C . VAL B 2 55 ? 15.672 44.565 21.991 1.00 48.43 55 VAL D C 1
ATOM 2205 O O . VAL B 2 55 ? 15.556 44.042 23.092 1.00 50.80 55 VAL D O 1
ATOM 2209 N N . ASN B 2 56 ? 16.195 45.754 21.777 1.00 48.67 56 ASN D N 1
ATOM 2210 C CA . ASN B 2 56 ? 16.652 46.620 22.826 1.00 50.36 56 ASN D CA 1
ATOM 2211 C C . ASN B 2 56 ? 17.575 45.986 23.840 1.00 50.75 56 ASN D C 1
ATOM 2212 O O . ASN B 2 56 ? 17.326 46.049 25.045 1.00 50.55 56 ASN D O 1
ATOM 2217 N N . GLN B 2 57 ? 18.649 45.374 23.328 1.00 50.46 57 GLN D N 1
ATOM 2218 C CA . GLN B 2 57 ? 19.725 44.806 24.155 1.00 49.89 57 GLN D CA 1
ATOM 2219 C C . GLN B 2 57 ? 19.337 43.474 24.877 1.00 44.45 57 GLN D C 1
ATOM 2220 O O . GLN B 2 57 ? 20.077 42.929 25.686 1.00 45.22 57 GLN D O 1
ATOM 2226 N N . THR B 2 58 ? 18.191 42.935 24.507 1.00 41.27 58 THR D N 1
ATOM 2227 C CA . THR B 2 58 ? 17.675 41.717 25.087 1.00 40.26 58 THR D CA 1
ATOM 2228 C C . THR B 2 58 ? 17.310 40.794 23.963 1.00 39.29 58 THR D C 1
ATOM 2229 O O . THR B 2 58 ? 16.670 41.227 23.008 1.00 44.47 58 THR D O 1
ATOM 2233 N N . LEU B 2 59 ? 17.719 39.530 24.040 1.00 39.40 59 LEU D N 1
ATOM 2234 C CA . LEU B 2 59 ? 17.481 38.565 22.965 1.00 39.25 59 LEU D CA 1
ATOM 2235 C C . LEU B 2 59 ? 16.076 38.034 22.903 1.00 40.33 59 LEU D C 1
ATOM 2236 O O . LEU B 2 59 ? 15.561 37.565 23.897 1.00 38.61 59 LEU D O 1
ATOM 2241 N N . VAL B 2 60 ? 15.491 37.995 21.714 1.00 41.81 60 VAL D N 1
ATOM 2242 C CA . VAL B 2 60 ? 14.090 37.624 21.603 1.00 43.48 60 VAL D CA 1
ATOM 2243 C C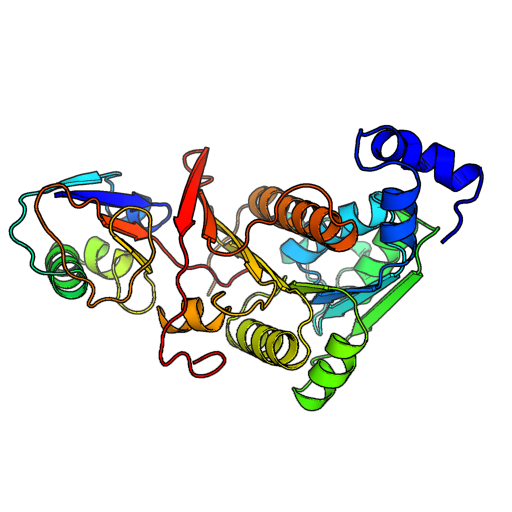 . VAL B 2 60 ? 13.826 36.647 20.507 1.00 44.88 60 VAL D C 1
ATOM 2244 O O . VAL B 2 60 ? 14.674 36.470 19.618 1.00 41.43 60 VAL D O 1
ATOM 2248 N N . SER B 2 61 ? 12.633 36.036 20.542 1.00 44.61 61 SER D N 1
ATOM 2249 C CA . SER B 2 61 ? 12.279 35.093 19.493 1.00 46.70 61 SER D CA 1
ATOM 2250 C C . SER B 2 61 ? 11.781 35.886 18.291 1.00 44.55 61 SER D C 1
ATOM 2251 O O . SER B 2 61 ? 11.552 37.086 18.377 1.00 41.59 61 SER D O 1
ATOM 2254 N N . PHE B 2 62 ? 11.607 35.225 17.169 1.00 44.57 62 PHE D N 1
ATOM 2255 C CA . PHE B 2 62 ? 11.219 35.970 16.010 1.00 48.09 62 PHE D CA 1
ATOM 2256 C C . PHE B 2 62 ? 9.823 36.593 16.064 1.00 52.69 62 PHE D C 1
ATOM 2257 O O . PHE B 2 62 ? 9.321 37.064 15.054 1.00 52.22 62 PHE D O 1
ATOM 2265 N N . ASP B 2 63 ? 9.240 36.665 17.262 1.00 57.80 63 ASP D N 1
ATOM 2266 C CA . ASP B 2 63 ? 7.895 37.205 17.434 1.00 60.68 63 ASP D CA 1
ATOM 2267 C C . ASP B 2 63 ? 7.847 38.418 18.350 1.00 63.11 63 ASP D C 1
ATOM 2268 O O . ASP B 2 63 ? 6.867 39.139 18.397 1.00 66.28 63 ASP D O 1
ATOM 2273 N N . HIS B 2 64 ? 8.913 38.715 19.053 1.00 65.41 64 HIS D N 1
ATOM 2274 C CA . HIS B 2 64 ? 8.847 39.930 19.826 1.00 67.45 64 HIS D CA 1
ATOM 2275 C C . HIS B 2 64 ? 8.396 41.031 18.853 1.00 70.56 64 HIS D C 1
ATOM 2276 O O . HIS B 2 64 ? 8.569 40.871 17.646 1.00 72.12 64 HIS D O 1
ATOM 2283 N N . PRO B 2 65 ? 7.772 42.101 19.350 1.00 72.81 65 PRO D N 1
ATOM 2284 C CA . PRO B 2 65 ? 7.351 43.227 18.520 1.00 71.98 65 PRO D CA 1
ATOM 2285 C C . PRO B 2 65 ? 8.199 44.492 18.709 1.00 71.74 65 PRO D C 1
ATOM 2286 O O . PRO B 2 65 ? 8.838 44.689 19.761 1.00 67.66 65 PRO D O 1
ATOM 2290 N N . LEU B 2 66 ? 8.150 45.379 17.713 1.00 70.85 66 LEU D N 1
ATOM 2291 C CA . LEU B 2 66 ? 8.955 46.592 17.766 1.00 71.55 66 LEU D CA 1
ATOM 2292 C C . LEU B 2 66 ? 8.156 47.889 17.704 1.00 70.81 66 LEU D C 1
ATOM 2293 O O . LEU B 2 66 ? 6.956 47.884 17.450 1.00 69.09 66 LEU D O 1
ATOM 2298 N N . THR B 2 67 ? 8.881 48.988 17.905 1.00 70.13 67 THR D N 1
ATOM 2299 C CA . THR B 2 67 ? 8.325 50.323 17.986 1.00 71.85 67 THR D CA 1
ATOM 2300 C C . THR B 2 67 ? 9.440 51.371 17.785 1.00 72.29 67 THR D C 1
ATOM 2301 O O . THR B 2 67 ? 10.633 51.108 18.029 1.00 70.49 67 THR D O 1
ATOM 2305 N N . ASP B 2 68 ? 9.041 52.552 17.331 1.00 72.67 68 ASP D N 1
ATOM 2306 C CA . ASP B 2 68 ? 9.970 53.665 17.137 1.00 74.94 68 ASP D CA 1
ATOM 2307 C C . ASP B 2 68 ? 10.762 53.816 18.425 1.00 75.70 68 ASP D C 1
ATOM 2308 O O . ASP B 2 68 ? 10.194 53.863 19.533 1.00 78.36 68 ASP D O 1
ATOM 2313 N N . GLY B 2 69 ? 12.076 53.907 18.288 1.00 74.69 69 GLY D N 1
ATOM 2314 C CA . GLY B 2 69 ? 12.949 53.946 19.443 1.00 72.34 69 GLY D CA 1
ATOM 2315 C C . GLY B 2 69 ? 13.441 52.525 19.717 1.00 70.88 69 GLY D C 1
ATOM 2316 O O . GLY B 2 69 ? 14.292 52.326 20.599 1.00 73.20 69 GLY D O 1
ATOM 2317 N N . ASP B 2 70 ? 12.910 51.531 18.993 1.00 66.03 70 ASP D N 1
ATOM 2318 C CA . ASP B 2 70 ? 13.412 50.160 19.135 1.00 64.10 70 ASP D CA 1
ATOM 2319 C C . ASP B 2 70 ? 14.696 49.953 18.330 1.00 63.90 70 ASP D C 1
ATOM 2320 O O . ASP B 2 70 ? 14.736 50.263 17.130 1.00 64.96 70 ASP D O 1
ATOM 2325 N N . GLU B 2 71 ? 15.734 49.453 19.011 1.00 62.00 71 GLU D N 1
ATOM 2326 C CA . GLU B 2 71 ? 16.978 49.029 18.397 1.00 58.31 71 GLU D CA 1
ATOM 2327 C C . GLU B 2 71 ? 16.827 47.533 18.175 1.00 57.54 71 GLU D C 1
ATOM 2328 O O . GLU B 2 71 ? 16.399 46.798 19.073 1.00 57.01 71 GLU D O 1
ATOM 2334 N N . VAL B 2 72 ? 17.121 47.072 16.971 1.00 54.77 72 VAL D N 1
ATOM 2335 C CA . VAL B 2 72 ? 17.015 45.657 16.680 1.00 50.60 72 VAL D CA 1
ATOM 2336 C C . VAL B 2 72 ? 18.327 45.217 16.129 1.00 49.50 72 VAL D C 1
ATOM 2337 O O . VAL B 2 72 ? 18.879 45.861 15.239 1.00 49.02 72 VAL D O 1
ATOM 2341 N N . ALA B 2 73 ? 18.834 44.121 16.676 1.00 47.31 73 ALA D N 1
ATOM 2342 C CA . ALA B 2 73 ? 20.121 43.603 16.274 1.00 44.42 73 ALA D CA 1
ATOM 2343 C C . ALA B 2 73 ? 20.018 42.186 15.774 1.00 41.65 73 ALA D C 1
ATOM 2344 O O . ALA B 2 73 ? 19.459 41.282 16.408 1.00 42.27 73 ALA D O 1
ATOM 2346 N N . PHE B 2 74 ? 20.570 42.026 14.589 1.00 39.73 74 PHE D N 1
ATOM 2347 C CA . PHE B 2 74 ? 20.621 40.762 13.915 1.00 37.90 74 PHE D CA 1
ATOM 2348 C C . PHE B 2 74 ? 22.054 40.271 13.921 1.00 35.27 74 PHE D C 1
ATOM 2349 O O . PHE B 2 74 ? 22.981 41.006 13.606 1.00 34.64 74 PHE D O 1
ATOM 2357 N N . PHE B 2 75 ? 22.251 39.035 14.322 1.00 31.68 75 PHE D N 1
ATOM 2358 C CA . PHE B 2 75 ? 23.597 38.537 14.322 1.00 29.52 75 PHE D CA 1
ATOM 2359 C C . PHE B 2 75 ? 23.539 37.048 14.416 1.00 27.62 75 PHE D C 1
ATOM 2360 O O . PHE B 2 75 ? 22.508 36.477 14.746 1.00 27.57 75 PHE D O 1
ATOM 2368 N N . PRO B 2 76 ? 24.638 36.400 14.069 1.00 25.85 76 PRO D N 1
ATOM 2369 C CA . PRO B 2 76 ? 24.636 34.959 14.033 1.00 24.99 76 PRO D CA 1
ATOM 2370 C C . PRO B 2 76 ? 24.796 34.342 15.410 1.00 28.33 76 PRO D C 1
ATOM 2371 O O . PRO B 2 76 ? 25.480 34.835 16.296 1.00 29.75 76 PRO D O 1
ATOM 2375 N N . PRO B 2 77 ? 24.145 33.227 15.562 1.00 27.68 77 PRO D N 1
ATOM 2376 C CA . PRO B 2 77 ? 24.415 32.358 16.695 1.00 30.18 77 PRO D CA 1
ATOM 2377 C C . PRO B 2 77 ? 25.700 31.683 16.310 1.00 28.14 77 PRO D C 1
ATOM 2378 O O . PRO B 2 77 ? 26.097 31.733 15.171 1.00 25.41 77 PRO D O 1
ATOM 2382 N N . VAL B 2 78 ? 26.292 30.995 17.242 1.00 26.76 78 VAL D N 1
ATOM 2383 C CA . VAL B 2 78 ? 27.544 30.332 16.994 1.00 28.36 78 VAL D CA 1
ATOM 2384 C C . VAL B 2 78 ? 27.570 29.106 17.833 1.00 25.30 78 VAL D C 1
ATOM 2385 O O . VAL B 2 78 ? 27.299 29.172 19.041 1.00 26.33 78 VAL D O 1
ATOM 2389 N N . THR B 2 79 ? 27.814 27.985 17.189 1.00 24.75 79 THR D N 1
ATOM 2390 C CA . THR B 2 79 ? 27.884 26.753 17.921 1.00 26.42 79 THR D CA 1
ATOM 2391 C C . THR B 2 79 ? 29.201 26.118 17.699 1.00 22.69 79 THR D C 1
ATOM 2392 O O . THR B 2 79 ? 29.426 25.084 18.255 1.00 31.25 79 THR D O 1
ATOM 2396 N N . GLY B 2 80 ? 30.103 26.712 16.933 0.50 15.78 80 GLY D N 1
ATOM 2397 C CA . GLY B 2 80 ? 31.379 26.067 16.757 0.50 10.59 80 GLY D CA 1
ATOM 2398 C C . GLY B 2 80 ? 32.261 26.304 17.967 0.50 8.01 80 GLY D C 1
ATOM 2399 O O . GLY B 2 80 ? 31.947 27.085 18.820 0.50 6.47 80 GLY D O 1
ATOM 2400 N N . GLY B 2 81 ? 33.413 25.663 18.006 0.50 7.49 81 GLY D N 1
ATOM 2401 C CA . GLY B 2 81 ? 34.333 25.910 19.074 0.50 10.59 81 GLY D CA 1
ATOM 2402 C C . GLY B 2 81 ? 35.453 24.948 18.959 0.50 11.43 81 GLY D C 1
ATOM 2403 O O . GLY B 2 81 ? 36.361 24.893 19.788 0.50 8.36 81 GLY D O 1
#

Organism: Escherichia coli (strain K12) (NCBI:txid83333)

Nearest PDB structures (foldseek):
  1jw9-assembly1_B  TM=1.002E+00  e=1.981E-51  Escherichia coli
  1jwa-assembly1_B-2  TM=9.997E-01  e=3.583E-43  Escherichia coli
  1zud-assembly3_1  TM=9.781E-01  e=2.090E-31  Escherichia coli K-12
  1zfn-assembly1_B  TM=9.775E-01  e=4.892E-31  Escherichia coli
  6yub-assembly1_A  TM=8.995E-01  e=8.137E-27  Thermochaetoides thermophila

Solvent-accessible surface area: 13801 Å² total; per-residue (Å²): 56,143,12,45,94,119,10,63,139,112,9,64,193,50,10,106,79,220,62,6,68,95,108,6,0,44,32,0,62,75,6,127,0,0,0,8,9,0,10,0,0,0,1,8,0,0,46,101,0,0,48,5,1,0,9,36,2,13,0,7,16,118,52,63,3,50,123,78,15,38,85,48,2,100,19,8,47,105,93,22,65,52,52,30,18,2,57,2,0,76,70,21,0,52,205,56,0,82,77,15,56,24,74,40,38,81,35,136,33,71,90,77,82,6,55,56,29,0,62,105,19,66,1,0,0,0,3,10,93,62,43,69,24,2,37,51,0,0,43,14,0,49,79,42,107,13,24,1,0,7,0,6,1,38,96,50,4,0,10,4,6,0,0,16,11,109,153,62,17,6,1,8,60,0,9,1,68,16,26,89,238,31,50,31,106,28,88,3,5,26,51,0,0,40,60,0,3,108,15,0,21,36,48,29,24,70,63,66,148,32,8,32,22,50,1,15,0,25,0,22,99,58,91,52,96,91,85,7,105,4,96,71,28,118,56,3,120,46,6,68,13,94,0,27,1,10,4,58,2,18,78,28,20,66,38,97,32,43,119,38,59,45,111,38,76,32,0,52,34,0,15,92,100,7,14,88,94,47,128,134,35,40,87,4,0,65,81,20,122,0,1,1,2,7,72,133,35,7,16,39,30,108,82,80,13,91,115,67,20,53,0,8,0,0,10,20,9,38,10,16

Secondary structure (DSSP, 8-state):
----HHHHHHTHHHHTSTTTHHHHHHHHHH-EEEEE--SHHHHHHHHHHHHHT-SEEEEEE-PBP-GGGGGT-TT--GGGTTSBHHHHHHHHHHHH-TTSEEEEEES---HHHHHHHHHTSSEEEE--SSHHHHHHHHHHHHHHT--EEEEEEEBTEEEEEEE---TT---HHHHHTT-----B-HHHHHHHHHHHHHHHHHHHHT-S---BTEEEEEETTTTEEEEEE----TT-TTT-/-EEEE-HHHHHHHT-SEEE--S---BSHHHHHHHHTT-HHHHHHT-TTS-EEEETTEEE-TT-B--TT--EEEE------

Radius of gyration: 20.26 Å; Cα contacts (8 Å, |Δi|>4): 746; chains: 2; bounding box: 50×46×54 Å

Foldseek 3Di:
DDADPVRCVLQVVQQPDPPQHPLLLVLQLPFAEEEEDLAQLNLLQLLCSLSNRNAHYEYEEQDAAAPVSVQANVLADPVRGVPQSQVSSVVSSCVSPVRHHYHYDNDDDDLVRLLVVQLVGQEYEYPDADVVVVVSNQLSCLVNQRKYWYKDFFAQKIKIAIDSNDVFFATVLLVPVVDDVGHGRRCSSNVRSNVSNVLVSCVSSVNDDHRTQWMWMARRVVRDTDIGGRGHDPPRVRND/DWEAEDDPLCVLVVHRTDDDDFPWFFQLRVLVVQLVPDVSSCVSSPPPQKWKAWPPHTDDSGGTDGVVIYMYIYGDDDDD

CATH classification: 3.40.50.720

B-factor: mean 35.3, std 15.34, range [4.23, 90.22]

Sequence (320 aa):
AELSDQEMLRYNRQIILRGFDFDGQEALKDSRVLIVGLGGLGCAASQYLASAGVGNLTLLDFDTVSLSNLQRQTLHSDATVGQPKVESARDALTRINPHIAITPVNALLDDAELAALIAEHDLVLDCTDNVAVRNQLNAGCFAAKVPLVSGAAIRMEGQITVFTYQDGEPCYRCLSRLFGEAGVMAPLIGVIGSLQAMEAIKMLAGYGKPASGKIVMYDAMTCQFREMKLMRNPGCEVCGIKVLFFAQVRELVGTDATEVAADFPTVEALRQHMAAQSDRWALALEDGKLLAAVNQTLVSFDHPLTDGDEVAFFPPVTGG